Protein AF-0000000074538576 (afdb_homodimer)

Solvent-accessible surface area (backbone atoms only — not comparable to full-atom values): 20200 Å² total; per-residue (Å²): 135,83,77,77,79,77,75,75,74,76,72,74,73,74,76,71,87,50,72,66,52,44,53,49,30,49,75,69,66,37,27,67,67,31,43,32,70,68,44,49,60,60,47,71,79,50,84,58,51,67,63,39,48,49,32,38,52,24,19,55,75,72,55,41,57,66,65,31,41,58,33,38,60,64,25,57,65,48,70,69,31,31,51,49,17,33,51,46,32,47,54,45,32,51,51,37,48,50,48,38,25,72,76,66,70,42,90,58,54,76,50,32,72,83,84,57,88,51,66,63,40,53,52,48,56,30,57,37,66,62,55,56,49,77,55,95,75,34,38,35,36,72,46,83,98,48,63,38,35,33,39,41,34,71,43,71,88,45,90,51,56,26,44,37,41,37,37,26,46,77,88,35,82,74,46,76,46,68,43,118,136,83,80,77,79,78,75,77,75,75,74,74,73,74,76,73,86,50,71,66,53,43,53,49,30,49,75,69,65,38,28,67,66,30,43,32,70,67,45,48,61,59,46,71,78,48,82,56,49,65,61,38,48,50,32,38,53,25,18,55,73,70,56,41,56,66,65,32,40,58,32,36,61,66,25,56,64,49,70,69,32,30,50,48,16,32,51,45,32,46,52,46,31,49,52,36,47,50,48,36,26,71,76,66,68,43,89,58,56,77,51,32,72,84,84,58,88,51,67,62,41,53,53,47,56,30,56,37,67,60,57,54,50,76,56,94,75,32,40,35,36,72,45,83,99,46,64,39,35,34,38,39,34,68,42,71,88,46,90,52,56,27,43,35,40,36,35,26,46,78,88,34,82,73,48,76,46,67,42,118

Secondary structure (DSSP, 8-state):
------------------HHHHHHHHHTT-HHHHSSHHHHHHHHT---HHHHHHHHHHHHHTT-GGGGHHHHHH--SSHHHHHHHHHHHHHHHHHHHHHHHHHH----TT-B----SSHHHHHHHHHHTT-SEEETTEEEEE-TTSSEEEEEEEE-SSSS-EEEEEEEETTEEEEEEEE-/------------------HHHHHHHHHTT-HHHHSSHHHHHHHHT---HHHHHHHHHHHHHTT-GGGGHHHHHH--SSHHHHHHHHHHHHHHHHHHHHHHHHHH----TT-B----SSHHHHHHHHHHTT-SEEETTEEEEE-TTSSEEEEEEEE-SSSS-EEEEEEEETTEEEEEEEE-

Nearest PDB structures (foldseek):
  4wpy-assembly1_A-2  TM=4.691E-01  e=2.081E+00  Mycobacterium tuberculosis H37Rv
  7phv-assembly1_A  TM=4.936E-01  e=9.964E+00  Plasmodium falciparum 3D7
  5ezo-assembly1_A  TM=4.231E-01  e=6.023E+00  Plasmodium falciparum 3D7
  4j9a-assembly8_H  TM=3.727E-01  e=5.386E+00  Pseudomonas aeruginosa PAO1
  6w90-assembly1_A  TM=1.973E-01  e=1.664E+00  synthetic c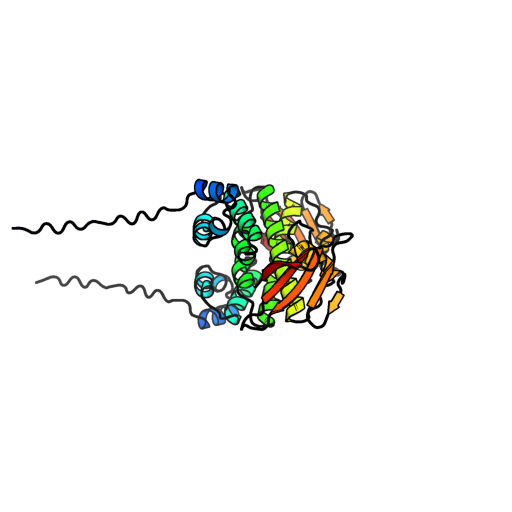onstruct

Radius of gyration: 24.22 Å; Cα contacts (8 Å, |Δi|>4): 558; chains: 2; bounding box: 91×85×51 Å

Foldseek 3Di:
DPPPPPPPPPPPPPPQDDLVNLVVCLVVLVLDVLQDPSVLVVCLPPLPLVSLLSNLVSCLVQPVLVSLVRLLVRQDDDPVSPVSNLVSVQLNVLQVVVCCCLVVVDQDLVDDTDADDRPSSVVSVCVSVVVFDDDDQWTKADDPPFQKIKIWGWDPPDPDIWIWIFIDGVNHTDDIDIDD/DPPPPPPPPPPPCPPQDDLVNLVVCLVVLVLDVLQDPSVLVVCLPPLPLVSLLSNLVSCLVQPVLVSLVRLLVRQDDDPVSPVSNLVSVQLNVLQVVVCCCLVVVDQDLVDDTDADDRPSSVVSVCVSVVVFDDDPQWTKADDPPFQKIKIWGWDPPDPDIWIWIFIDGVNHTDDIDIDD

Structure (mmCIF, N/CA/C/O backbone):
data_AF-0000000074538576-model_v1
#
loop_
_entity.id
_entity.type
_entity.pdbx_description
1 polymer 'Uncharacterized protein'
#
loop_
_atom_site.group_PDB
_atom_site.id
_atom_site.type_symbol
_atom_site.label_atom_id
_atom_site.label_alt_id
_atom_site.label_comp_id
_atom_site.label_asym_id
_atom_site.label_entity_id
_atom_site.label_seq_id
_atom_site.pdbx_PDB_ins_code
_atom_site.Cartn_x
_atom_site.Cartn_y
_atom_site.Cartn_z
_atom_site.occupancy
_atom_site.B_iso_or_equiv
_atom_site.auth_seq_id
_atom_site.auth_comp_id
_atom_site.auth_asym_id
_atom_site.auth_atom_id
_atom_site.pdbx_PDB_model_num
ATOM 1 N N . MET A 1 1 ? -39.375 52.125 20.562 1 45.59 1 MET A N 1
ATOM 2 C CA . MET A 1 1 ? -38.062 51.938 19.953 1 45.59 1 MET A CA 1
ATOM 3 C C . MET A 1 1 ? -37.688 50.469 19.844 1 45.59 1 MET A C 1
ATOM 5 O O . MET A 1 1 ? -37.438 49.812 20.859 1 45.59 1 MET A O 1
ATOM 9 N N . LYS A 1 2 ? -38.344 49.688 18.953 1 54.09 2 LYS A N 1
ATOM 10 C CA . LYS A 1 2 ? -38.188 48.25 18.656 1 54.09 2 LYS A CA 1
ATOM 11 C C . LYS A 1 2 ? -36.781 47.969 18.125 1 54.09 2 LYS A C 1
ATOM 13 O O . LYS A 1 2 ? -36.375 48.5 17.094 1 54.09 2 LYS A O 1
ATOM 18 N N . LYS A 1 3 ? -35.875 47.719 18.984 1 51.22 3 LYS A N 1
ATOM 19 C CA . LYS A 1 3 ? -34.5 47.312 18.656 1 51.22 3 LYS A CA 1
ATOM 20 C C . LYS A 1 3 ? -34.469 46.156 17.656 1 51.22 3 LYS A C 1
ATOM 22 O O . LYS A 1 3 ? -35.031 45.094 17.906 1 51.22 3 LYS A O 1
ATOM 27 N N . PHE A 1 4 ? -34.5 46.375 16.344 1 55.97 4 PHE A N 1
ATOM 28 C CA . PHE A 1 4 ? -34.219 45.438 15.273 1 55.97 4 PHE A CA 1
ATOM 29 C C . PHE A 1 4 ? -32.906 44.688 15.547 1 55.97 4 PHE A C 1
ATOM 31 O O . PHE A 1 4 ? -31.828 45.281 15.531 1 55.97 4 PHE A O 1
ATOM 38 N N . ILE A 1 5 ? -32.844 43.625 16.328 1 54.72 5 ILE A N 1
ATOM 39 C CA . ILE A 1 5 ? -31.703 42.719 16.406 1 54.72 5 ILE A CA 1
ATOM 40 C C . ILE A 1 5 ? -31.344 42.219 15 1 54.72 5 ILE A C 1
ATOM 42 O O . ILE A 1 5 ? -32.125 41.5 14.383 1 54.72 5 ILE A O 1
ATOM 46 N N . ILE A 1 6 ? -30.625 43 14.117 1 53.53 6 ILE A N 1
ATOM 47 C CA . ILE A 1 6 ? -30.031 42.5 12.875 1 53.53 6 ILE A CA 1
ATOM 48 C C . ILE A 1 6 ? -29.172 41.281 13.172 1 53.53 6 ILE A C 1
ATOM 50 O O . ILE A 1 6 ? -28.141 41.375 13.828 1 53.53 6 ILE A O 1
ATOM 54 N N . LEU A 1 7 ? -29.734 40.125 13.289 1 54.66 7 LEU A N 1
ATOM 55 C CA . LEU A 1 7 ? -28.984 38.875 13.219 1 54.66 7 LEU A CA 1
ATOM 56 C C . LEU A 1 7 ? -28.078 38.875 11.984 1 54.66 7 LEU A C 1
ATOM 58 O O . LEU A 1 7 ? -28.578 38.75 10.859 1 54.66 7 LEU A O 1
ATOM 62 N N . LEU A 1 8 ? -26.953 39.562 11.992 1 53.56 8 LEU A N 1
ATOM 63 C CA . LEU A 1 8 ? -25.938 39.344 10.961 1 53.56 8 LEU A CA 1
ATOM 64 C C . LEU A 1 8 ? -25.609 37.875 10.805 1 53.56 8 LEU A C 1
ATOM 66 O O . LEU A 1 8 ? -25 37.25 11.688 1 53.56 8 LEU A O 1
ATOM 70 N N . ALA A 1 9 ? -26.453 37.125 10.102 1 52.03 9 ALA A N 1
ATOM 71 C CA . ALA A 1 9 ? -26.078 35.812 9.609 1 52.03 9 ALA A CA 1
ATOM 72 C C . ALA A 1 9 ? -24.703 35.844 8.953 1 52.03 9 ALA A C 1
ATOM 74 O O . ALA A 1 9 ? -24.547 36.344 7.84 1 52.03 9 ALA A O 1
ATOM 75 N N . PHE A 1 10 ? -23.609 35.906 9.727 1 54.56 10 PHE A N 1
ATOM 76 C CA . PHE A 1 10 ? -22.312 35.594 9.164 1 54.56 10 PHE A CA 1
ATOM 77 C C . PHE A 1 10 ? -22.375 34.312 8.32 1 54.56 10 PHE A C 1
ATOM 79 O O . PHE A 1 10 ? -22.469 33.219 8.859 1 54.56 10 PHE A O 1
ATOM 86 N N . SER A 1 11 ? -22.812 34.375 7.102 1 49.91 11 SER A N 1
ATOM 87 C CA . SER A 1 11 ? -22.641 33.312 6.137 1 49.91 11 SER A CA 1
ATOM 88 C C . SER A 1 11 ? -21.188 32.812 6.109 1 49.91 11 SER A C 1
ATOM 90 O O . SER A 1 11 ? -20.312 33.5 5.594 1 49.91 11 SER A O 1
ATOM 92 N N . VAL A 1 12 ? -20.797 32.156 7.141 1 53.16 12 VAL A N 1
ATOM 93 C CA . VAL A 1 12 ? -19.547 31.422 6.988 1 53.16 12 VAL A CA 1
ATOM 94 C C . VAL A 1 12 ? -19.516 30.75 5.613 1 53.16 12 VAL A C 1
ATOM 96 O O . VAL A 1 12 ? -20.25 29.797 5.367 1 53.16 12 VAL A O 1
ATOM 99 N N . GLN A 1 13 ? -19.203 31.484 4.559 1 47.62 13 GLN A N 1
ATOM 100 C CA . GLN A 1 13 ? -18.906 30.844 3.275 1 47.62 13 GLN A CA 1
ATOM 101 C C . GLN A 1 13 ? -17.859 29.734 3.436 1 47.62 13 GLN A C 1
ATOM 103 O O . GLN A 1 13 ? -16.703 30.016 3.705 1 47.62 13 GLN A O 1
ATOM 108 N N . ILE A 1 14 ? -18.266 28.688 3.939 1 55.69 14 ILE A N 1
ATOM 109 C CA . ILE A 1 14 ? -17.406 27.516 3.848 1 55.69 14 ILE A CA 1
ATOM 110 C C . ILE A 1 14 ? -17 27.281 2.393 1 55.69 14 ILE A C 1
ATOM 112 O O . ILE A 1 14 ? -17.828 26.922 1.562 1 55.69 14 ILE A O 1
ATOM 116 N N . PHE A 1 15 ? -16.031 28.125 1.911 1 59.78 15 PHE A N 1
ATOM 117 C CA . PHE A 1 15 ? -15.523 27.922 0.559 1 59.78 15 PHE A CA 1
ATOM 118 C C . PHE A 1 15 ? -15.062 26.484 0.362 1 59.78 15 PHE A C 1
ATOM 120 O O . PHE A 1 15 ? -14.141 26.031 1.036 1 59.78 15 PHE A O 1
ATOM 127 N N . ALA A 1 16 ? -15.922 25.703 -0.185 1 77.06 16 ALA A N 1
ATOM 128 C CA . ALA A 1 16 ? -15.609 24.328 -0.552 1 77.06 16 ALA A CA 1
ATOM 129 C C . ALA A 1 16 ? -14.508 24.266 -1.601 1 77.06 16 ALA A C 1
ATOM 131 O O . ALA A 1 16 ? -14.492 25.062 -2.543 1 77.06 16 ALA A O 1
ATOM 132 N N . ILE A 1 17 ? -13.453 23.656 -1.374 1 86.5 17 ILE A N 1
ATOM 133 C CA . ILE A 1 17 ? -12.336 23.422 -2.283 1 86.5 17 ILE A CA 1
ATOM 134 C C . ILE A 1 17 ? -12.852 22.812 -3.588 1 86.5 17 ILE A C 1
ATOM 136 O O . ILE A 1 17 ? -13.727 21.938 -3.576 1 86.5 17 ILE A O 1
ATOM 140 N N . SER A 1 18 ? -12.406 23.375 -4.73 1 90.38 18 SER A N 1
ATOM 141 C CA . SER A 1 18 ? -12.781 22.859 -6.043 1 90.38 18 SER A CA 1
ATOM 142 C C . SER A 1 18 ? -11.609 22.141 -6.707 1 90.38 18 SER A C 1
ATOM 144 O O . SER A 1 18 ? -10.469 22.25 -6.254 1 90.38 18 SER A O 1
ATOM 146 N N . GLY A 1 19 ? -11.875 21.438 -7.773 1 92.94 19 GLY A N 1
ATOM 147 C CA . GLY A 1 19 ? -10.828 20.828 -8.578 1 92.94 19 GLY A CA 1
ATOM 148 C C . GLY A 1 19 ? -9.852 21.844 -9.148 1 92.94 19 GLY A C 1
ATOM 149 O O . GLY A 1 19 ? -8.648 21.578 -9.219 1 92.94 19 GLY A O 1
ATOM 150 N N . ALA A 1 20 ? -10.328 22.953 -9.531 1 93.94 20 ALA A N 1
ATOM 151 C CA . ALA A 1 20 ? -9.477 24.031 -10.055 1 93.94 20 ALA A CA 1
ATOM 152 C C . ALA A 1 20 ? -8.5 24.516 -8.992 1 93.94 20 ALA A C 1
ATOM 154 O O . ALA A 1 20 ? -7.344 24.828 -9.297 1 93.94 20 ALA A O 1
ATOM 155 N N . ASP A 1 21 ? -8.922 24.625 -7.816 1 95.69 21 ASP A N 1
ATOM 156 C CA . ASP A 1 21 ? -8.031 25 -6.719 1 95.69 21 ASP A CA 1
ATOM 157 C C . ASP A 1 21 ? -6.891 24 -6.566 1 95.69 21 ASP A C 1
ATOM 159 O O . ASP A 1 21 ? -5.727 24.391 -6.457 1 95.69 21 ASP A O 1
ATOM 163 N N . ILE A 1 22 ? -7.246 22.766 -6.559 1 97.19 22 ILE A N 1
ATOM 164 C CA . ILE A 1 22 ? -6.258 21.703 -6.398 1 97.19 22 ILE A CA 1
ATOM 165 C C . ILE A 1 22 ? -5.219 21.797 -7.512 1 97.19 22 ILE A C 1
ATOM 167 O O . ILE A 1 22 ? -4.012 21.734 -7.254 1 97.19 22 ILE A O 1
ATOM 171 N N . GLN A 1 23 ? -5.688 21.938 -8.719 1 97.62 23 GLN A N 1
ATOM 172 C CA . GLN A 1 23 ? -4.781 22.062 -9.859 1 97.62 23 GLN A CA 1
ATOM 173 C C . GLN A 1 23 ? -3.898 23.297 -9.719 1 97.62 23 GLN A C 1
ATOM 175 O O . GLN A 1 23 ? -2.695 23.234 -9.977 1 97.62 23 GLN A O 1
ATOM 180 N N . GLY A 1 24 ? -4.492 24.359 -9.352 1 97.38 24 GLY A N 1
ATOM 181 C CA . GLY A 1 24 ? -3.734 25.594 -9.148 1 97.38 24 GLY A CA 1
ATOM 182 C C . GLY A 1 24 ? -2.668 25.469 -8.078 1 97.38 24 GLY A C 1
ATOM 183 O O . GLY A 1 24 ? -1.523 25.875 -8.281 1 97.38 24 GLY A O 1
ATOM 184 N N . TRP A 1 25 ? -3.041 24.953 -6.906 1 98.25 25 TRP A N 1
ATOM 185 C CA . TRP A 1 25 ? -2.088 24.75 -5.82 1 98.25 25 TRP A CA 1
ATOM 186 C C . TRP A 1 25 ? -0.945 23.844 -6.262 1 98.25 25 TRP A C 1
ATOM 188 O O . TRP A 1 25 ? 0.223 24.125 -5.992 1 98.25 25 TRP A O 1
ATOM 198 N N . PHE A 1 26 ? -1.275 22.781 -6.984 1 98.19 26 PHE A N 1
ATOM 199 C CA . PHE A 1 26 ? -0.246 21.859 -7.434 1 98.19 26 PHE A CA 1
ATOM 200 C C . PHE A 1 26 ? 0.733 22.547 -8.375 1 98.19 26 PHE A C 1
ATOM 202 O O . PHE A 1 26 ? 1.949 22.438 -8.203 1 98.19 26 PHE A O 1
ATOM 209 N N . ASN A 1 27 ? 0.164 23.234 -9.312 1 98.06 27 ASN A N 1
ATOM 210 C CA . ASN A 1 27 ? 0.994 23.922 -10.297 1 98.06 27 ASN A CA 1
ATOM 211 C C . ASN A 1 27 ? 1.846 25.016 -9.648 1 98.06 27 ASN A C 1
ATOM 213 O O . ASN A 1 27 ? 2.947 25.312 -10.117 1 98.06 27 ASN A O 1
ATOM 217 N N . GLY A 1 28 ? 1.381 25.531 -8.633 1 97.81 28 GLY A N 1
ATOM 218 C CA . GLY A 1 28 ? 2.102 26.578 -7.922 1 97.81 28 GLY A CA 1
ATOM 219 C C . GLY A 1 28 ? 3.082 26.031 -6.902 1 97.81 28 GLY A C 1
ATOM 220 O O . GLY A 1 28 ? 3.795 26.797 -6.246 1 97.81 28 GLY A O 1
ATOM 221 N N . GLY A 1 29 ? 3.113 24.75 -6.707 1 97.94 29 GLY A N 1
ATOM 222 C CA . GLY A 1 29 ? 4.043 24.125 -5.773 1 97.94 29 GLY A CA 1
ATOM 223 C C . GLY A 1 29 ? 3.539 24.109 -4.344 1 97.94 29 GLY A C 1
ATOM 224 O O . GLY A 1 29 ? 4.312 23.906 -3.408 1 97.94 29 GLY A O 1
ATOM 225 N N . GLU A 1 30 ? 2.301 24.438 -4.188 1 98.12 30 GLU A N 1
ATOM 226 C CA . GLU A 1 30 ? 1.704 24.453 -2.854 1 98.12 30 GLU A CA 1
ATOM 227 C C . GLU A 1 30 ? 1.219 23.047 -2.465 1 98.12 30 GLU A C 1
ATOM 229 O O . GLU A 1 30 ? 0.033 22.859 -2.193 1 98.12 30 GLU A O 1
ATOM 234 N N . PHE A 1 31 ? 2.086 22.172 -2.268 1 98.25 31 PHE A N 1
ATOM 235 C CA . PHE A 1 31 ? 1.783 20.75 -2.131 1 98.25 31 PHE A CA 1
ATOM 236 C C . PHE A 1 31 ? 1.117 20.453 -0.791 1 98.25 31 PHE A C 1
ATOM 238 O O . PHE A 1 31 ? 0.286 19.562 -0.685 1 98.25 31 PHE A O 1
ATOM 245 N N . LYS A 1 32 ? 1.443 21.219 0.217 1 98 32 LYS A N 1
ATOM 246 C CA . LYS A 1 32 ? 0.832 21 1.527 1 98 32 LYS A CA 1
ATOM 247 C C . LYS A 1 32 ? -0.674 21.25 1.475 1 98 32 LYS A C 1
ATOM 249 O O . LYS A 1 32 ? -1.439 20.578 2.17 1 98 32 LYS A O 1
ATOM 254 N N . LYS A 1 33 ? -1.033 22.172 0.632 1 97.5 33 LYS A N 1
ATOM 255 C CA . LYS A 1 33 ? -2.457 22.453 0.471 1 97.5 33 LYS A CA 1
ATOM 256 C C . LYS A 1 33 ? -3.154 21.328 -0.29 1 97.5 33 LYS A C 1
ATOM 258 O O . LYS A 1 33 ? -4.297 20.984 0.017 1 97.5 33 LYS A O 1
ATOM 263 N N . VAL A 1 34 ? -2.477 20.844 -1.247 1 98.12 34 VAL A N 1
ATOM 264 C CA . VAL A 1 34 ? -3.033 19.766 -2.049 1 98.12 34 VAL A CA 1
ATOM 265 C C . VAL A 1 34 ? -3.143 18.5 -1.201 1 98.12 34 VAL A C 1
ATOM 267 O O . VAL A 1 34 ? -4.195 17.859 -1.165 1 98.12 34 VAL A O 1
ATOM 270 N N . CYS A 1 35 ? -2.031 18.188 -0.541 1 98.06 35 CYS A N 1
ATOM 271 C CA . CYS A 1 35 ? -2.002 17.016 0.33 1 98.06 35 CYS A CA 1
ATOM 272 C C . CYS A 1 35 ? -2.57 17.344 1.705 1 98.06 35 CYS A C 1
ATOM 274 O O . CYS A 1 35 ? -1.824 17.453 2.682 1 98.06 35 CYS A O 1
ATOM 276 N N . SER A 1 36 ? -3.873 17.531 1.837 1 96.62 36 SER A N 1
ATOM 277 C CA . SER A 1 36 ? -4.555 17.906 3.066 1 96.62 36 SER A CA 1
ATOM 278 C C . SER A 1 36 ? -5.789 17.047 3.309 1 96.62 36 SER A C 1
ATOM 280 O O . SER A 1 36 ? -6.27 16.375 2.396 1 96.62 36 SER A O 1
ATOM 282 N N . SER A 1 37 ? -6.246 17.094 4.535 1 93.56 37 SER A N 1
ATOM 283 C CA . SER A 1 37 ? -7.457 16.359 4.871 1 93.56 37 SER A CA 1
ATOM 284 C C . SER A 1 37 ? -8.664 16.891 4.109 1 93.56 37 SER A C 1
ATOM 286 O O . SER A 1 37 ? -9.547 16.125 3.727 1 93.56 37 SER A O 1
ATOM 288 N N . GLN A 1 38 ? -8.664 18.109 3.938 1 94.31 38 GLN A N 1
ATOM 289 C CA . GLN A 1 38 ? -9.758 18.719 3.186 1 94.31 38 GLN A CA 1
ATOM 290 C C . GLN A 1 38 ? -9.797 18.188 1.755 1 94.31 38 GLN A C 1
ATOM 292 O O . GLN A 1 38 ? -10.859 17.797 1.261 1 94.31 38 GLN A O 1
ATOM 297 N N . THR A 1 39 ? -8.656 18.188 1.127 1 96.62 39 THR A N 1
ATOM 298 C CA . THR A 1 39 ? -8.57 17.672 -0.23 1 96.62 39 THR A CA 1
ATOM 299 C C . THR A 1 39 ? -8.898 16.172 -0.254 1 96.62 39 THR A C 1
ATOM 301 O O . THR A 1 39 ? -9.633 15.711 -1.126 1 96.62 39 THR A O 1
ATOM 304 N N . GLU A 1 40 ? -8.367 15.453 0.688 1 94.56 40 GLU A N 1
ATOM 305 C CA . GLU A 1 40 ? -8.641 14.023 0.787 1 94.56 40 GLU A CA 1
ATOM 306 C C . GLU A 1 40 ? -10.133 13.742 0.882 1 94.56 40 GLU A C 1
ATOM 308 O O . GLU A 1 40 ? -10.656 12.867 0.189 1 94.56 40 GLU A O 1
ATOM 313 N N . ASN A 1 41 ? -10.805 14.469 1.71 1 91.81 41 ASN A N 1
ATOM 314 C CA . ASN A 1 41 ? -12.234 14.297 1.911 1 91.81 41 ASN A CA 1
ATOM 315 C C . ASN A 1 41 ? -13.023 14.586 0.634 1 91.81 41 ASN A C 1
ATOM 317 O O . ASN A 1 41 ? -14.008 13.906 0.343 1 91.81 41 ASN A O 1
ATOM 321 N N . LEU A 1 42 ? -12.602 15.562 -0.05 1 93.94 42 LEU A N 1
ATOM 322 C CA . LEU A 1 42 ? -13.227 15.891 -1.326 1 93.94 42 LEU A CA 1
ATOM 323 C C . LEU A 1 42 ? -13.047 14.75 -2.328 1 93.94 42 LEU A C 1
ATOM 325 O O . LEU A 1 42 ? -13.977 14.422 -3.066 1 93.94 42 LEU A O 1
ATOM 329 N N . LEU A 1 43 ? -11.93 14.156 -2.328 1 95.25 43 LEU A N 1
ATOM 330 C CA . LEU A 1 43 ? -11.57 13.203 -3.375 1 95.25 43 LEU A CA 1
ATOM 331 C C . LEU A 1 43 ? -12.086 11.812 -3.045 1 95.25 43 LEU A C 1
ATOM 333 O O . LEU A 1 43 ? -12.164 10.945 -3.924 1 95.25 43 LEU A O 1
ATOM 337 N N . LYS A 1 44 ? -12.43 11.602 -1.853 1 90.38 44 LYS A N 1
ATOM 338 C CA . LYS A 1 44 ? -12.953 10.305 -1.433 1 90.38 44 LYS A CA 1
ATOM 339 C C . LYS A 1 44 ? -14.164 9.906 -2.268 1 90.38 44 LYS A C 1
ATOM 341 O O . LYS A 1 44 ? -14.352 8.727 -2.582 1 90.38 44 LYS A O 1
ATOM 346 N N . ASP A 1 45 ? -14.867 10.875 -2.629 1 89.88 45 ASP A N 1
ATOM 347 C CA . ASP A 1 45 ? -16.094 10.586 -3.373 1 89.88 45 ASP A CA 1
ATOM 348 C C . ASP A 1 45 ? -15.953 10.992 -4.836 1 89.88 45 ASP A C 1
ATOM 350 O O . ASP A 1 45 ? -16.938 11 -5.578 1 89.88 45 ASP A O 1
ATOM 354 N N . SER A 1 46 ? -14.828 11.336 -5.199 1 92.94 46 SER A N 1
ATOM 355 C CA . SER A 1 46 ? -14.578 11.758 -6.574 1 92.94 46 SER A CA 1
ATOM 356 C C . SER A 1 46 ? -14.078 10.602 -7.426 1 92.94 46 SER A C 1
ATOM 358 O O . SER A 1 46 ? -13.406 9.695 -6.926 1 92.94 46 SER A O 1
ATOM 360 N N . SER A 1 47 ? -14.367 10.672 -8.68 1 92 47 SER A N 1
ATOM 361 C CA . SER A 1 47 ? -13.828 9.695 -9.625 1 92 47 SER A CA 1
ATOM 362 C C . SER A 1 47 ? -12.836 10.352 -10.578 1 92 47 SER A C 1
ATOM 364 O O . SER A 1 47 ? -12.414 9.734 -11.562 1 92 47 SER A O 1
ATOM 366 N N . ASN A 1 48 ? -12.508 11.586 -10.328 1 96.06 48 ASN A N 1
ATOM 367 C CA . ASN A 1 48 ? -11.555 12.297 -11.172 1 96.06 48 ASN A CA 1
ATOM 368 C C . ASN A 1 48 ? -10.125 11.836 -10.906 1 96.06 48 ASN A C 1
ATOM 370 O O . ASN A 1 48 ? -9.469 12.328 -9.992 1 96.06 48 ASN A O 1
ATOM 374 N N . GLU A 1 49 ? -9.641 10.961 -11.75 1 96.88 49 GLU A N 1
ATOM 375 C CA . GLU A 1 49 ? -8.352 10.312 -11.523 1 96.88 49 GLU A CA 1
ATOM 376 C C . GLU A 1 49 ? -7.199 11.297 -11.672 1 96.88 49 GLU A C 1
ATOM 378 O O . GLU A 1 49 ? -6.145 11.125 -11.055 1 96.88 49 GLU A O 1
ATOM 383 N N . GLU A 1 50 ? -7.398 12.289 -12.469 1 97.25 50 GLU A N 1
ATOM 384 C CA . GLU A 1 50 ? -6.352 13.297 -12.602 1 97.25 50 GLU A CA 1
ATOM 385 C C . GLU A 1 50 ? -6.117 14.023 -11.281 1 97.25 50 GLU A C 1
ATOM 387 O O . GLU A 1 50 ? -4.977 14.141 -10.828 1 97.25 50 GLU A O 1
ATOM 392 N N . LEU A 1 51 ? -7.176 14.477 -10.711 1 97.94 51 LEU A N 1
ATOM 393 C CA . LEU A 1 51 ? -7.066 15.18 -9.438 1 97.94 51 LEU A CA 1
ATOM 394 C C . LEU A 1 51 ? -6.535 14.258 -8.352 1 97.94 51 LEU A C 1
ATOM 396 O O . LEU A 1 51 ? -5.723 14.672 -7.52 1 97.94 51 LEU A O 1
ATOM 400 N N . ILE A 1 52 ? -6.984 13.039 -8.328 1 98.25 52 ILE A N 1
ATOM 401 C CA . ILE A 1 52 ? -6.535 12.062 -7.34 1 98.25 52 ILE A CA 1
ATOM 402 C C . ILE A 1 52 ? -5.039 11.797 -7.52 1 98.25 52 ILE A C 1
ATOM 404 O O . ILE A 1 52 ? -4.301 11.688 -6.535 1 98.25 52 ILE A O 1
ATOM 408 N N . SER A 1 53 ? -4.617 11.711 -8.727 1 98.38 53 SER A N 1
ATOM 409 C CA . SER A 1 53 ? -3.197 11.539 -9.016 1 98.38 53 SER A CA 1
ATOM 410 C C . SER A 1 53 ? -2.391 12.734 -8.516 1 98.38 53 SER A C 1
ATOM 412 O O . SER A 1 53 ? -1.317 12.562 -7.93 1 98.38 53 SER A O 1
ATOM 414 N N . LEU A 1 54 ? -2.895 13.93 -8.773 1 98.5 54 LEU A N 1
ATOM 415 C CA . LEU A 1 54 ? -2.217 15.133 -8.297 1 98.5 54 LEU A CA 1
ATOM 416 C C . LEU A 1 54 ? -2.098 15.117 -6.781 1 98.5 54 LEU A C 1
ATOM 418 O O . LEU A 1 54 ? -1.062 15.5 -6.23 1 98.5 54 LEU A O 1
ATOM 422 N N . TYR A 1 55 ? -3.15 14.734 -6.105 1 98.5 55 TYR A N 1
ATOM 423 C CA . TYR A 1 55 ? -3.129 14.602 -4.652 1 98.5 55 TYR A CA 1
ATOM 424 C C . TYR A 1 55 ? -2.023 13.648 -4.207 1 98.5 55 TYR A C 1
ATOM 426 O O . TYR A 1 55 ? -1.207 13.992 -3.35 1 98.5 55 TYR A O 1
ATOM 434 N N . GLY A 1 56 ? -1.96 12.43 -4.828 1 98.38 56 GLY A N 1
ATOM 435 C CA . GLY A 1 56 ? -0.914 11.477 -4.496 1 98.38 56 GLY A CA 1
ATOM 436 C C . GLY A 1 56 ? 0.484 12.016 -4.734 1 98.38 56 GLY A C 1
ATOM 437 O O . GLY A 1 56 ? 1.365 11.867 -3.885 1 98.38 56 GLY A O 1
ATOM 438 N N . MET A 1 57 ? 0.671 12.641 -5.875 1 98.44 57 MET A N 1
ATOM 439 C CA . MET A 1 57 ? 1.977 13.195 -6.219 1 98.44 57 MET A CA 1
ATOM 440 C C . MET A 1 57 ? 2.377 14.289 -5.234 1 98.44 57 MET A C 1
ATOM 442 O O . MET A 1 57 ? 3.541 14.375 -4.84 1 98.44 57 MET A O 1
ATOM 446 N N . ALA A 1 58 ? 1.449 15.109 -4.891 1 98.56 58 ALA A N 1
ATOM 447 C CA . ALA A 1 58 ? 1.723 16.172 -3.918 1 98.56 58 ALA A CA 1
ATOM 448 C C . ALA A 1 58 ? 2.137 15.578 -2.572 1 98.56 58 ALA A C 1
ATOM 450 O O . ALA A 1 58 ? 3.066 16.078 -1.931 1 98.56 58 ALA A O 1
ATOM 451 N N . CYS A 1 59 ? 1.463 14.578 -2.145 1 98.06 59 CYS A N 1
ATOM 452 C CA . CYS A 1 59 ? 1.768 13.938 -0.867 1 98.06 59 CYS A CA 1
ATOM 453 C C . CYS A 1 59 ? 3.162 13.328 -0.882 1 98.06 59 CYS A C 1
ATOM 455 O O . CYS A 1 59 ? 3.873 13.367 0.125 1 98.06 59 CYS A O 1
ATOM 457 N N . LEU A 1 60 ? 3.588 12.773 -1.984 1 97.69 60 LEU A N 1
ATOM 458 C CA . LEU A 1 60 ? 4.945 12.258 -2.117 1 97.69 60 LEU A CA 1
ATOM 459 C C . LEU A 1 60 ? 5.969 13.383 -1.994 1 97.69 60 LEU A C 1
ATOM 461 O O . LEU A 1 60 ? 7.008 13.219 -1.349 1 97.69 60 LEU A O 1
ATOM 465 N N . ARG A 1 61 ? 5.582 14.531 -2.584 1 96.75 61 ARG A N 1
ATOM 466 C CA . ARG A 1 61 ? 6.512 15.656 -2.6 1 96.75 61 ARG A CA 1
ATOM 467 C C . ARG A 1 61 ? 6.805 16.141 -1.186 1 96.75 61 ARG A C 1
ATOM 469 O O . ARG A 1 61 ? 7.895 16.656 -0.912 1 96.75 61 ARG A O 1
ATOM 476 N N . ILE A 1 62 ? 5.902 15.984 -0.319 1 96.81 62 ILE A N 1
ATOM 477 C CA . ILE A 1 62 ? 6.109 16.469 1.041 1 96.81 62 ILE A CA 1
ATOM 478 C C . ILE A 1 62 ? 6.273 15.281 1.991 1 96.81 62 ILE A C 1
ATOM 480 O O . ILE A 1 62 ? 6.117 15.43 3.207 1 96.81 62 ILE A O 1
ATOM 484 N N . HIS A 1 63 ? 6.414 14.094 1.51 1 96.44 63 HIS A N 1
ATOM 485 C CA . HIS A 1 63 ? 6.828 12.875 2.201 1 96.44 63 HIS A CA 1
ATOM 486 C C . HIS A 1 63 ? 5.727 12.367 3.127 1 96.44 63 HIS A C 1
ATOM 488 O O . HIS A 1 63 ? 6.012 11.82 4.191 1 96.44 63 HIS A O 1
ATOM 494 N N . GLU A 1 64 ? 4.477 12.641 2.787 1 95.62 64 GLU A N 1
ATOM 495 C CA . GLU A 1 64 ? 3.334 12.086 3.502 1 95.62 64 GLU A CA 1
ATOM 496 C C . GLU A 1 64 ? 2.863 10.781 2.861 1 95.62 64 GLU A C 1
ATOM 498 O O . GLU A 1 64 ? 1.771 10.719 2.295 1 95.62 64 GLU A O 1
ATOM 503 N N . ILE A 1 65 ? 3.533 9.727 3.107 1 96.12 65 ILE A N 1
ATOM 504 C CA . ILE A 1 65 ? 3.363 8.477 2.377 1 96.12 65 ILE A CA 1
ATOM 505 C C . ILE A 1 65 ? 2.094 7.77 2.854 1 96.12 65 ILE A C 1
ATOM 507 O O . ILE A 1 65 ? 1.419 7.098 2.07 1 96.12 65 ILE A O 1
ATOM 511 N N . ASN A 1 66 ? 1.694 7.973 4.078 1 91.69 66 ASN A N 1
ATOM 512 C CA . ASN A 1 66 ? 0.499 7.324 4.605 1 91.69 66 ASN A CA 1
ATOM 513 C C . ASN A 1 66 ? -0.758 7.785 3.873 1 91.69 66 ASN A C 1
ATOM 515 O O . ASN A 1 66 ? -1.747 7.051 3.811 1 91.69 66 ASN A O 1
ATOM 519 N N . ARG A 1 67 ? -0.712 8.922 3.299 1 94.38 67 ARG A N 1
ATOM 520 C CA . ARG A 1 67 ? -1.874 9.477 2.615 1 94.38 67 ARG A CA 1
ATOM 521 C C . ARG A 1 67 ? -2.025 8.891 1.218 1 94.38 67 ARG A C 1
ATOM 523 O O . ARG A 1 67 ? -3.025 9.133 0.539 1 94.38 67 ARG A O 1
ATOM 530 N N . LEU A 1 68 ? -1.122 8.055 0.838 1 96.69 68 LEU A N 1
ATOM 531 C CA . LEU A 1 68 ? -1.151 7.484 -0.502 1 96.69 68 LEU A CA 1
ATOM 532 C C . LEU A 1 68 ? -2.199 6.379 -0.599 1 96.69 68 LEU A C 1
ATOM 534 O O . LEU A 1 68 ? -2.508 5.906 -1.694 1 96.69 68 LEU A O 1
ATOM 538 N N . ALA A 1 69 ? -2.803 6.039 0.513 1 92.56 69 ALA A N 1
ATOM 539 C CA . ALA A 1 69 ? -3.795 4.969 0.531 1 92.56 69 ALA A CA 1
ATOM 540 C C . ALA A 1 69 ? -4.973 5.297 -0.381 1 92.56 69 ALA A C 1
ATOM 542 O O . ALA A 1 69 ? -5.43 4.445 -1.148 1 92.56 69 ALA A O 1
ATOM 543 N N . LEU A 1 70 ? -5.387 6.52 -0.314 1 93.69 70 LEU A N 1
ATOM 544 C CA . LEU A 1 70 ? -6.547 6.918 -1.104 1 93.69 70 LEU A CA 1
ATOM 545 C C . LEU A 1 70 ? -6.246 6.816 -2.596 1 93.69 70 LEU A C 1
ATOM 547 O O . LEU A 1 70 ? -6.957 6.125 -3.33 1 93.69 70 LEU A O 1
ATOM 551 N N . PRO A 1 71 ? -5.207 7.457 -3.039 1 97.06 71 PRO A N 1
ATOM 552 C CA . PRO A 1 71 ? -4.969 7.332 -4.48 1 97.06 71 PRO A CA 1
ATOM 553 C C . PRO A 1 71 ? -4.672 5.898 -4.906 1 97.06 71 PRO A C 1
ATOM 555 O O . PRO A 1 71 ? -5.039 5.488 -6.012 1 97.06 71 PRO A O 1
ATOM 558 N N . ILE A 1 72 ? -4.012 5.09 -4.109 1 96.81 72 ILE A N 1
ATOM 559 C CA . ILE A 1 72 ? -3.732 3.697 -4.453 1 96.81 72 ILE A CA 1
ATOM 560 C C . ILE A 1 72 ? -5.043 2.961 -4.727 1 96.81 72 ILE A C 1
ATOM 562 O O . ILE A 1 72 ? -5.145 2.193 -5.684 1 96.81 72 ILE A O 1
ATOM 566 N N . SER A 1 73 ? -6.035 3.188 -3.936 1 93 73 SER A N 1
ATOM 567 C CA . SER A 1 73 ? -7.293 2.451 -4.027 1 93 73 SER A CA 1
ATOM 568 C C . SER A 1 73 ? -8.172 3 -5.148 1 93 73 SER A C 1
ATOM 570 O O . SER A 1 73 ? -8.93 2.254 -5.773 1 93 73 SER A O 1
ATOM 572 N N . LYS A 1 74 ? -8.047 4.215 -5.496 1 93.69 74 LYS A N 1
ATOM 573 C CA . LYS A 1 74 ? -9.031 4.863 -6.363 1 93.69 74 LYS A CA 1
ATOM 574 C C . LYS A 1 74 ? -8.547 4.898 -7.809 1 93.69 74 LYS A C 1
ATOM 576 O O . LYS A 1 74 ? -9.352 5.059 -8.734 1 93.69 74 LYS A O 1
ATOM 581 N N . LEU A 1 75 ? -7.328 4.859 -8.047 1 95.06 75 LEU A N 1
ATOM 582 C CA . LEU A 1 75 ? -6.781 4.934 -9.398 1 95.06 75 LEU A CA 1
ATOM 583 C C . LEU A 1 75 ? -6.816 3.568 -10.07 1 95.06 75 LEU A C 1
ATOM 585 O O . LEU A 1 75 ? -5.949 2.727 -9.828 1 95.06 75 LEU A O 1
ATOM 589 N N . VAL A 1 76 ? -7.875 3.439 -10.992 1 91.06 76 VAL A N 1
ATOM 590 C CA . VAL A 1 76 ? -8.07 2.09 -11.508 1 91.06 76 VAL A CA 1
ATOM 591 C C . VAL A 1 76 ? -8.5 2.154 -12.969 1 91.06 76 VAL A C 1
ATOM 593 O O . VAL A 1 76 ? -8.469 1.144 -13.68 1 91.06 76 VAL A O 1
ATOM 596 N N . ARG A 1 77 ? -8.828 3.25 -13.469 1 91.06 77 ARG A N 1
ATOM 597 C CA . ARG A 1 77 ? -9.531 3.297 -14.75 1 91.06 77 ARG A CA 1
ATOM 598 C C . ARG A 1 77 ? -8.555 3.467 -15.906 1 91.06 77 ARG A C 1
ATOM 600 O O . ARG A 1 77 ? -8.508 2.629 -16.812 1 91.06 77 ARG A O 1
ATOM 607 N N . SER A 1 78 ? -7.816 4.543 -15.93 1 92.81 78 SER A N 1
ATOM 608 C CA . SER A 1 78 ? -6.91 4.805 -17.031 1 92.81 78 SER A CA 1
ATOM 609 C C . SER A 1 78 ? -5.551 4.145 -16.812 1 92.81 78 SER A C 1
ATOM 611 O O . SER A 1 78 ? -5.184 3.852 -15.672 1 92.81 78 SER A O 1
ATOM 613 N N . LYS A 1 79 ? -4.844 3.982 -17.844 1 93.38 79 LYS A N 1
ATOM 614 C CA . LYS A 1 79 ? -3.504 3.408 -17.766 1 93.38 79 LYS A CA 1
ATOM 615 C C . LYS A 1 79 ? -2.602 4.246 -16.859 1 93.38 79 LYS A C 1
ATOM 617 O O . LYS A 1 79 ? -1.9 3.709 -16 1 93.38 79 LYS A O 1
ATOM 622 N N . ASN A 1 80 ? -2.633 5.516 -17.078 1 95.94 80 ASN A N 1
ATOM 623 C CA . ASN A 1 80 ? -1.826 6.414 -16.266 1 95.94 80 ASN A CA 1
ATOM 624 C C . ASN A 1 80 ? -2.188 6.301 -14.781 1 95.94 80 ASN A C 1
ATOM 626 O O . ASN A 1 80 ? -1.308 6.328 -13.922 1 95.94 80 ASN A O 1
ATOM 630 N N . ALA A 1 81 ? -3.441 6.195 -14.531 1 95.19 81 ALA A N 1
ATOM 631 C CA . ALA A 1 81 ? -3.912 6.035 -13.156 1 95.19 81 ALA A CA 1
ATOM 632 C C . ALA A 1 81 ? -3.377 4.746 -12.539 1 95.19 81 ALA A C 1
ATOM 634 O O . ALA A 1 81 ? -2.902 4.742 -11.398 1 95.19 81 ALA A O 1
ATOM 635 N N . ARG A 1 82 ? -3.455 3.693 -13.273 1 94.56 82 ARG A N 1
ATOM 636 C CA . ARG A 1 82 ? -2.982 2.404 -12.773 1 94.56 82 ARG A CA 1
ATOM 637 C C . ARG A 1 82 ? -1.473 2.42 -12.562 1 94.56 82 ARG A C 1
ATOM 639 O O . ARG A 1 82 ? -0.971 1.846 -11.594 1 94.56 82 ARG A O 1
ATOM 646 N N . GLU A 1 83 ? -0.743 3.08 -13.367 1 96.12 83 GLU A N 1
ATOM 647 C CA . GLU A 1 83 ? 0.694 3.266 -13.188 1 96.12 83 GLU A CA 1
ATOM 648 C C . GLU A 1 83 ? 0.994 4.031 -11.906 1 96.12 83 GLU A C 1
ATOM 650 O O . GLU A 1 83 ? 1.86 3.629 -11.125 1 96.12 83 GLU A O 1
ATOM 655 N N . ASN A 1 84 ? 0.278 5.082 -11.758 1 97.06 84 ASN A N 1
ATOM 656 C CA . ASN A 1 84 ? 0.457 5.879 -10.547 1 97.06 84 ASN A CA 1
ATOM 657 C C . ASN A 1 84 ? 0.112 5.082 -9.289 1 97.06 84 ASN A C 1
ATOM 659 O O . ASN A 1 84 ? 0.814 5.168 -8.281 1 97.06 84 ASN A O 1
ATOM 663 N N . ALA A 1 85 ? -0.976 4.332 -9.383 1 96.75 85 ALA A N 1
ATOM 664 C CA . ALA A 1 85 ? -1.37 3.516 -8.242 1 96.75 85 ALA A CA 1
ATOM 665 C C . ALA A 1 85 ? -0.269 2.527 -7.871 1 96.75 85 ALA A C 1
ATOM 667 O O . ALA A 1 85 ? 0.055 2.363 -6.691 1 96.75 85 ALA A O 1
ATOM 668 N N . ALA A 1 86 ? 0.299 1.885 -8.836 1 96.88 86 ALA A N 1
ATOM 669 C CA . ALA A 1 86 ? 1.387 0.941 -8.594 1 96.88 86 ALA A CA 1
ATOM 670 C C . ALA A 1 86 ? 2.607 1.647 -8.008 1 96.88 86 ALA A C 1
ATOM 672 O O . ALA A 1 86 ? 3.242 1.139 -7.082 1 96.88 86 ALA A O 1
ATOM 673 N N . TYR A 1 87 ? 2.889 2.799 -8.562 1 97.88 87 TYR A N 1
ATOM 674 C CA . TYR A 1 87 ? 4.004 3.611 -8.086 1 97.88 87 TYR A CA 1
ATOM 675 C C . TYR A 1 87 ? 3.822 3.977 -6.621 1 97.88 87 TYR A C 1
ATOM 677 O O . TYR A 1 87 ? 4.734 3.797 -5.812 1 97.88 87 TYR A O 1
ATOM 685 N N . PHE A 1 88 ? 2.643 4.438 -6.273 1 98.25 88 PHE A N 1
ATOM 686 C CA . PHE A 1 88 ? 2.35 4.828 -4.902 1 98.25 88 PHE A CA 1
ATOM 687 C C . PHE A 1 88 ? 2.418 3.625 -3.969 1 98.25 88 PHE A C 1
ATOM 689 O O . PHE A 1 88 ? 2.977 3.713 -2.873 1 98.25 88 PHE A O 1
ATOM 696 N N . ALA A 1 89 ? 1.859 2.529 -4.371 1 97.75 89 ALA A N 1
ATOM 697 C CA . ALA A 1 89 ? 1.874 1.317 -3.559 1 97.75 89 ALA A CA 1
ATOM 698 C C . ALA A 1 89 ? 3.299 0.82 -3.338 1 97.75 89 ALA A C 1
ATOM 700 O O . ALA A 1 89 ? 3.627 0.311 -2.264 1 97.75 89 ALA A O 1
ATOM 701 N N . ASP A 1 90 ? 4.082 0.929 -4.324 1 98.06 90 ASP A N 1
ATOM 702 C CA . ASP A 1 90 ? 5.484 0.533 -4.25 1 98.06 90 ASP A CA 1
ATOM 703 C C . ASP A 1 90 ? 6.227 1.336 -3.184 1 98.06 90 ASP A C 1
ATOM 705 O O . ASP A 1 90 ? 6.934 0.766 -2.352 1 98.06 90 ASP A O 1
ATOM 709 N N . ILE A 1 91 ? 6.086 2.621 -3.229 1 98.12 91 ILE A N 1
ATOM 710 C CA . ILE A 1 91 ? 6.746 3.494 -2.266 1 98.12 91 ILE A CA 1
ATOM 711 C C . ILE A 1 91 ? 6.254 3.174 -0.856 1 98.12 91 ILE A C 1
ATOM 713 O O . ILE A 1 91 ? 7.047 3.129 0.089 1 98.12 91 ILE A O 1
ATOM 717 N N . LEU A 1 92 ? 4.961 2.969 -0.742 1 97.69 92 LEU A N 1
ATOM 718 C CA . LEU A 1 92 ? 4.383 2.615 0.55 1 97.69 92 LEU A CA 1
ATOM 719 C C . LEU A 1 92 ? 5.004 1.33 1.09 1 97.69 92 LEU A C 1
ATOM 721 O O . LEU A 1 92 ? 5.363 1.256 2.268 1 97.69 92 LEU A O 1
ATOM 725 N N . LEU A 1 93 ? 5.141 0.343 0.278 1 97.94 93 LEU A N 1
ATOM 726 C CA . LEU A 1 93 ? 5.719 -0.918 0.726 1 97.94 93 LEU A CA 1
ATOM 727 C C . LEU A 1 93 ? 7.184 -0.736 1.111 1 97.94 93 LEU A C 1
ATOM 729 O O . LEU A 1 93 ? 7.637 -1.281 2.121 1 97.94 93 LEU A O 1
ATOM 733 N N . LYS A 1 94 ? 7.93 -0.003 0.29 1 97.88 94 LYS A N 1
ATOM 734 C CA . LYS A 1 94 ? 9.328 0.253 0.615 1 97.88 94 LYS A CA 1
ATOM 735 C C . LYS A 1 94 ? 9.469 0.853 2.012 1 97.88 94 LYS A C 1
ATOM 737 O O . LYS A 1 94 ? 10.328 0.431 2.791 1 97.88 94 LYS A O 1
ATOM 742 N N . LYS A 1 95 ? 8.625 1.792 2.305 1 97.06 95 LYS A N 1
ATOM 743 C CA . LYS A 1 95 ? 8.648 2.395 3.635 1 97.06 95 LYS A CA 1
ATOM 744 C C . LYS A 1 95 ? 8.383 1.352 4.715 1 97.06 95 LYS A C 1
ATOM 746 O O . LYS A 1 95 ? 9.102 1.281 5.711 1 97.06 95 LYS A O 1
ATOM 751 N N . LYS A 1 96 ? 7.367 0.565 4.535 1 96.69 96 LYS A N 1
ATOM 752 C CA . LYS A 1 96 ? 6.977 -0.418 5.539 1 96.69 96 LYS A CA 1
ATOM 753 C C . LYS A 1 96 ? 8.062 -1.466 5.738 1 96.69 96 LYS A C 1
ATOM 755 O O . LYS A 1 96 ? 8.352 -1.864 6.871 1 96.69 96 LYS A O 1
ATOM 760 N N . LEU A 1 97 ? 8.664 -1.906 4.664 1 97.12 97 LEU A N 1
ATOM 761 C CA . LEU A 1 97 ? 9.711 -2.916 4.762 1 97.12 97 LEU A CA 1
ATOM 762 C C . LEU A 1 97 ? 10.953 -2.35 5.449 1 97.12 97 LEU A C 1
ATOM 764 O O . LEU A 1 97 ? 11.57 -3.02 6.281 1 97.12 97 LEU A O 1
ATOM 768 N N . LEU A 1 98 ? 11.312 -1.11 5.078 1 96.56 98 LEU A N 1
ATOM 769 C CA . LEU A 1 98 ? 12.453 -0.482 5.742 1 96.56 98 LEU A CA 1
ATOM 770 C C . LEU A 1 98 ? 12.188 -0.327 7.238 1 96.56 98 LEU A C 1
ATOM 772 O O . LEU A 1 98 ? 13.078 -0.577 8.055 1 96.56 98 LEU A O 1
ATOM 776 N N . TYR A 1 99 ? 10.984 0.12 7.477 1 94.12 99 TYR A N 1
ATOM 777 C CA . TYR A 1 99 ? 10.586 0.262 8.875 1 94.12 99 TYR A CA 1
ATOM 778 C C . TYR A 1 99 ? 10.703 -1.066 9.609 1 94.12 99 TYR A C 1
ATOM 780 O O . TYR A 1 99 ? 11.297 -1.134 10.695 1 94.12 99 TYR A O 1
ATOM 788 N N . TYR A 1 100 ? 10.219 -2.07 9.016 1 93.88 100 TYR A N 1
ATOM 789 C CA . TYR A 1 100 ? 10.242 -3.418 9.57 1 93.88 100 TYR A CA 1
ATOM 790 C C . TYR A 1 100 ? 11.68 -3.902 9.758 1 93.88 100 TYR A C 1
ATOM 792 O O . TYR A 1 100 ? 12.016 -4.477 10.789 1 93.88 100 TYR A O 1
ATOM 800 N N . ALA A 1 101 ? 12.5 -3.621 8.93 1 95.06 101 ALA A N 1
ATOM 801 C CA . ALA A 1 101 ? 13.898 -4.047 8.969 1 95.06 101 ALA A CA 1
ATOM 802 C C . ALA A 1 101 ? 14.664 -3.295 10.047 1 95.06 101 ALA A C 1
ATOM 804 O O . ALA A 1 101 ? 15.422 -3.9 10.812 1 95.06 101 ALA A O 1
ATOM 805 N N . LEU A 1 102 ? 14.445 -2.021 10.148 1 94.62 102 LEU A N 1
AT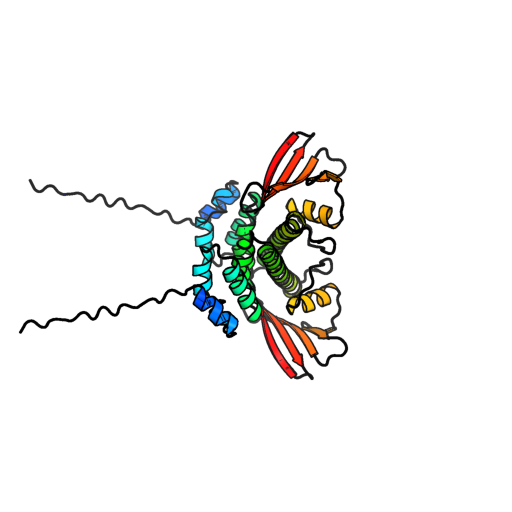OM 806 C CA . LEU A 1 102 ? 15.289 -1.19 10.992 1 94.62 102 LEU A CA 1
ATOM 807 C C . LEU A 1 102 ? 14.797 -1.194 12.438 1 94.62 102 LEU A C 1
ATOM 809 O O . LEU A 1 102 ? 15.594 -1.106 13.375 1 94.62 102 LEU A O 1
ATOM 813 N N . VAL A 1 103 ? 13.523 -1.286 12.594 1 93.31 103 VAL A N 1
ATOM 814 C CA . VAL A 1 103 ? 12.953 -1.226 13.938 1 93.31 103 VAL A CA 1
ATOM 815 C C . VAL A 1 103 ? 12.938 -2.623 14.555 1 93.31 103 VAL A C 1
ATOM 817 O O . VAL A 1 103 ? 13.219 -2.789 15.742 1 93.31 103 VAL A O 1
ATOM 820 N N . ASP A 1 104 ? 12.734 -3.639 13.711 1 94.44 104 ASP A N 1
ATOM 821 C CA . ASP A 1 104 ? 12.5 -4.973 14.258 1 94.44 104 ASP A CA 1
ATOM 822 C C . ASP A 1 104 ? 13.594 -5.945 13.82 1 94.44 104 ASP A C 1
ATOM 824 O O . ASP A 1 104 ? 13.508 -7.145 14.086 1 94.44 104 ASP A O 1
ATOM 828 N N . ASP A 1 105 ? 14.516 -5.559 13.086 1 93.12 105 ASP A N 1
ATOM 829 C CA . ASP A 1 105 ? 15.68 -6.348 12.688 1 93.12 105 ASP A CA 1
ATOM 830 C C . ASP A 1 105 ? 15.266 -7.527 11.805 1 93.12 105 ASP A C 1
ATOM 832 O O . ASP A 1 105 ? 15.656 -8.664 12.062 1 93.12 105 ASP A O 1
ATOM 836 N N . VAL A 1 106 ? 14.469 -7.211 10.914 1 95.31 106 VAL A N 1
ATOM 837 C CA . VAL A 1 106 ? 14.031 -8.227 9.969 1 95.31 106 VAL A CA 1
ATOM 838 C C . VAL A 1 106 ? 14.828 -8.102 8.672 1 95.31 106 VAL A C 1
ATOM 840 O O . VAL A 1 106 ? 15.031 -6.996 8.164 1 95.31 106 VAL A O 1
ATOM 843 N N . ASP A 1 107 ? 15.258 -9.25 8.172 1 96.06 107 ASP A N 1
ATOM 844 C CA . ASP A 1 107 ? 15.992 -9.25 6.91 1 96.06 107 ASP A CA 1
ATOM 845 C C . ASP A 1 107 ? 15.047 -9.094 5.723 1 96.06 107 ASP A C 1
ATOM 847 O O . ASP A 1 107 ? 14.109 -9.883 5.559 1 96.06 107 ASP A O 1
ATOM 851 N N . ILE A 1 108 ? 15.312 -8.102 4.914 1 97 108 ILE A N 1
ATOM 852 C CA . ILE A 1 108 ? 14.477 -7.859 3.742 1 97 108 ILE A CA 1
ATOM 853 C C . ILE A 1 108 ? 15.328 -7.887 2.48 1 97 108 ILE A C 1
ATOM 855 O O . ILE A 1 108 ? 14.953 -7.32 1.451 1 97 108 ILE A O 1
ATOM 859 N N . SER A 1 109 ? 16.469 -8.5 2.432 1 96.44 109 SER A N 1
ATOM 860 C CA . SER A 1 109 ? 17.438 -8.477 1.336 1 96.44 109 SER A CA 1
ATOM 861 C C . SER A 1 109 ? 16.922 -9.25 0.128 1 96.44 109 SER A C 1
ATOM 863 O O . SER A 1 109 ? 17.438 -9.109 -0.978 1 96.44 109 SER A O 1
ATOM 865 N N . TYR A 1 110 ? 15.898 -9.992 0.271 1 93.94 110 TYR A N 1
ATOM 866 C CA . TYR A 1 110 ? 15.312 -10.773 -0.81 1 93.94 110 TYR A CA 1
ATOM 867 C C . TYR A 1 110 ? 14.5 -9.883 -1.742 1 93.94 110 TYR A C 1
ATOM 869 O O . TYR A 1 110 ? 14.211 -10.266 -2.879 1 93.94 110 TYR A O 1
ATOM 877 N N . ALA A 1 111 ? 14.102 -8.781 -1.279 1 96.62 111 ALA A N 1
ATOM 878 C CA . ALA A 1 111 ? 13.109 -7.961 -1.96 1 96.62 111 ALA A CA 1
ATOM 879 C C . ALA A 1 111 ? 13.727 -7.215 -3.141 1 96.62 111 ALA A C 1
ATOM 881 O O . ALA A 1 111 ? 14.836 -6.691 -3.041 1 96.62 111 ALA A O 1
ATOM 882 N N . ARG A 1 112 ? 13.055 -7.297 -4.27 1 97.19 112 ARG A N 1
ATOM 883 C CA . ARG A 1 112 ? 13.344 -6.5 -5.461 1 97.19 112 ARG A CA 1
ATOM 884 C C . ARG A 1 112 ? 12.094 -5.77 -5.938 1 97.19 112 ARG A C 1
ATOM 886 O O . ARG A 1 112 ? 11.102 -6.402 -6.324 1 97.19 112 ARG A O 1
ATOM 893 N N . LEU A 1 113 ? 12.148 -4.48 -5.859 1 97.19 113 LEU A N 1
ATOM 894 C CA . LEU A 1 113 ? 10.992 -3.648 -6.176 1 97.19 113 LEU A CA 1
ATOM 895 C C . LEU A 1 113 ? 11.312 -2.688 -7.316 1 97.19 113 LEU A C 1
ATOM 897 O O . LEU A 1 113 ? 12.477 -2.475 -7.645 1 97.19 113 LEU A O 1
ATOM 901 N N . PRO A 1 114 ? 10.211 -2.123 -7.914 1 94.12 114 PRO A N 1
ATOM 902 C CA . PRO A 1 114 ? 10.453 -1.181 -9.008 1 94.12 114 PRO A CA 1
ATOM 903 C C . PRO A 1 114 ? 11.32 0.005 -8.586 1 94.12 114 PRO A C 1
ATOM 905 O O . PRO A 1 114 ? 11.234 0.461 -7.441 1 94.12 114 PRO A O 1
ATOM 908 N N . ARG A 1 115 ? 12.133 0.464 -9.586 1 93.06 115 ARG A N 1
ATOM 909 C CA . ARG A 1 115 ? 12.914 1.673 -9.336 1 93.06 115 ARG A CA 1
ATOM 910 C C . ARG A 1 115 ? 12.117 2.922 -9.695 1 93.06 115 ARG A C 1
ATOM 912 O O . ARG A 1 115 ? 11.375 2.926 -10.68 1 93.06 115 ARG A O 1
ATOM 919 N N . SER A 1 116 ? 12.297 3.867 -8.875 1 94.12 116 SER A N 1
ATOM 920 C CA . SER A 1 116 ? 11.664 5.152 -9.148 1 94.12 116 SER A CA 1
ATOM 921 C C . SER A 1 116 ? 12.531 6.309 -8.664 1 94.12 116 SER A C 1
ATOM 923 O O . SER A 1 116 ? 13.617 6.094 -8.125 1 94.12 116 SER A O 1
ATOM 925 N N . ASP A 1 117 ? 12.055 7.523 -8.883 1 92.44 117 ASP A N 1
ATOM 926 C CA . ASP A 1 117 ? 12.852 8.703 -8.57 1 92.44 117 ASP A CA 1
ATOM 927 C C . ASP A 1 117 ? 12.633 9.141 -7.121 1 92.44 117 ASP A C 1
ATOM 929 O O . ASP A 1 117 ? 13.312 10.039 -6.629 1 92.44 117 ASP A O 1
ATOM 933 N N . TYR A 1 118 ? 11.742 8.578 -6.445 1 96.38 118 TYR A N 1
ATOM 934 C CA . TYR A 1 118 ? 11.539 8.93 -5.047 1 96.38 118 TYR A CA 1
ATOM 935 C C . TYR A 1 118 ? 12.703 8.453 -4.188 1 96.38 118 TYR A C 1
ATOM 937 O O . TYR A 1 118 ? 13.219 7.352 -4.379 1 96.38 118 TYR A O 1
ATOM 945 N N . ILE A 1 119 ? 13.078 9.227 -3.332 1 95.56 119 ILE A N 1
ATOM 946 C CA . ILE A 1 119 ? 14.328 9.055 -2.592 1 95.56 119 ILE A CA 1
ATOM 947 C C . ILE A 1 119 ? 14.32 7.703 -1.877 1 95.56 119 ILE A C 1
ATOM 949 O O . ILE A 1 119 ? 15.352 7.039 -1.784 1 95.56 119 ILE A O 1
ATOM 953 N N . LEU A 1 120 ? 13.211 7.211 -1.368 1 96.38 120 LEU A N 1
ATOM 954 C CA . LEU A 1 120 ? 13.164 5.934 -0.664 1 96.38 120 LEU A CA 1
ATOM 955 C C . LEU A 1 120 ? 13.477 4.777 -1.608 1 96.38 120 LEU A C 1
ATOM 957 O O . LEU A 1 120 ? 13.883 3.701 -1.165 1 96.38 120 LEU A O 1
ATOM 961 N N . SER A 1 121 ? 13.148 4.992 -2.869 1 96.44 121 SER A N 1
ATOM 962 C CA . SER A 1 121 ? 13.484 3.955 -3.84 1 96.44 121 SER A CA 1
ATOM 963 C C . SER A 1 121 ? 14.992 3.729 -3.91 1 96.44 121 SER A C 1
ATOM 965 O O . SER A 1 121 ? 15.453 2.584 -3.904 1 96.44 121 SER A O 1
ATOM 967 N N . PHE A 1 122 ? 15.727 4.848 -3.91 1 95.94 122 PHE A N 1
ATOM 968 C CA . PHE A 1 122 ? 17.188 4.781 -3.916 1 95.94 122 PHE A CA 1
ATOM 969 C C . PHE A 1 122 ? 17.703 4.137 -2.637 1 95.94 122 PHE A C 1
ATOM 971 O O . PHE A 1 122 ? 18.531 3.227 -2.686 1 95.94 122 PHE A O 1
ATOM 978 N N . ILE A 1 123 ? 17.25 4.586 -1.546 1 97.56 123 ILE A N 1
ATOM 979 C CA . ILE A 1 123 ? 17.672 4.105 -0.235 1 97.56 123 ILE A CA 1
ATOM 980 C C . ILE A 1 123 ? 17.344 2.619 -0.102 1 97.56 123 ILE A C 1
ATOM 982 O O . ILE A 1 123 ? 18.188 1.835 0.349 1 97.56 123 ILE A O 1
ATOM 986 N N . PHE A 1 124 ? 16.141 2.24 -0.465 1 98.06 124 PHE A N 1
ATOM 987 C CA . PHE A 1 124 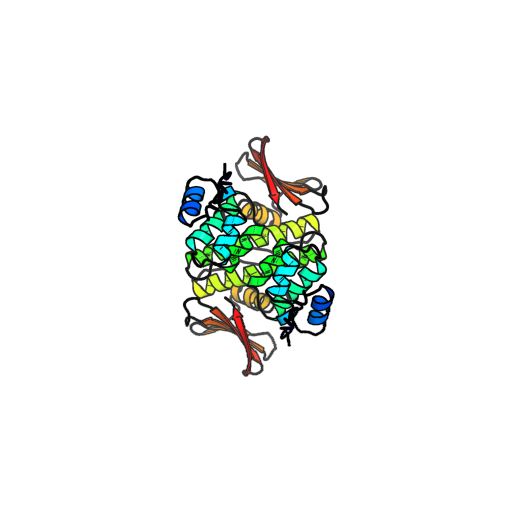? 15.695 0.854 -0.372 1 98.06 124 PHE A CA 1
ATOM 988 C C . PHE A 1 124 ? 16.594 -0.062 -1.186 1 98.06 124 PHE A C 1
ATOM 990 O O . PHE A 1 124 ? 17.062 -1.087 -0.685 1 98.06 124 PHE A O 1
ATOM 997 N N . ASP A 1 125 ? 16.859 0.323 -2.436 1 97.12 125 ASP A N 1
ATOM 998 C CA . ASP A 1 125 ? 17.688 -0.48 -3.332 1 97.12 125 ASP A CA 1
ATOM 999 C C . ASP A 1 125 ? 19.078 -0.709 -2.744 1 97.12 125 ASP A C 1
ATOM 1001 O O . ASP A 1 125 ? 19.578 -1.834 -2.75 1 97.12 125 ASP A O 1
ATOM 1005 N N . LYS A 1 126 ? 19.641 0.297 -2.232 1 97.44 126 LYS A N 1
ATOM 1006 C CA . LYS A 1 126 ? 20.969 0.176 -1.632 1 97.44 126 LYS A CA 1
ATOM 1007 C C . LYS A 1 126 ? 20.922 -0.665 -0.359 1 97.44 126 LYS A C 1
ATOM 1009 O O . LYS A 1 126 ? 21.844 -1.44 -0.086 1 97.44 126 LYS A O 1
ATOM 1014 N N . PHE A 1 127 ? 19.906 -0.488 0.436 1 98 127 PHE A N 1
ATOM 1015 C CA . PHE A 1 127 ? 19.781 -1.19 1.707 1 98 127 PHE A CA 1
ATOM 1016 C C . PHE A 1 127 ? 19.688 -2.695 1.487 1 98 127 PHE A C 1
ATOM 1018 O O . PHE A 1 127 ? 20.406 -3.469 2.117 1 98 127 PHE A O 1
ATOM 1025 N N . VAL A 1 128 ? 18.828 -3.084 0.53 1 97.44 128 VAL A N 1
ATOM 1026 C CA . VAL A 1 128 ? 18.594 -4.512 0.337 1 97.44 128 VAL A CA 1
ATOM 1027 C C . VAL A 1 128 ? 19.828 -5.16 -0.299 1 97.44 128 VAL A C 1
ATOM 1029 O O . VAL A 1 128 ? 20.062 -6.355 -0.127 1 97.44 128 VAL A O 1
ATOM 1032 N N . LYS A 1 129 ? 20.609 -4.383 -0.963 1 96.69 129 LYS A N 1
ATOM 1033 C CA . LYS A 1 129 ? 21.828 -4.883 -1.58 1 96.69 129 LYS A CA 1
ATOM 1034 C C . LYS A 1 129 ? 23.016 -4.773 -0.621 1 96.69 129 LYS A C 1
ATOM 1036 O O . LYS A 1 129 ? 24.141 -5.117 -0.976 1 96.69 129 LYS A O 1
ATOM 1041 N N . LYS A 1 130 ? 22.734 -4.211 0.511 1 96.56 130 LYS A N 1
ATOM 1042 C CA . LYS A 1 130 ? 23.75 -4.027 1.557 1 96.56 130 LYS A CA 1
ATOM 1043 C C . LYS A 1 130 ? 24.875 -3.119 1.082 1 96.56 130 LYS A C 1
ATOM 1045 O O . LYS A 1 130 ? 26.047 -3.35 1.406 1 96.56 130 LYS A O 1
ATOM 1050 N N . GLU A 1 131 ? 24.5 -2.238 0.266 1 96.75 131 GLU A N 1
ATOM 1051 C CA . GLU A 1 131 ? 25.438 -1.222 -0.206 1 96.75 131 GLU A CA 1
ATOM 1052 C C . GLU A 1 131 ? 25.391 0.023 0.676 1 96.75 131 GLU A C 1
ATOM 1054 O O . GLU A 1 131 ? 24.984 1.095 0.226 1 96.75 131 GLU A O 1
ATOM 1059 N N . TYR A 1 132 ? 25.844 -0.118 1.848 1 97 132 TYR A N 1
ATOM 1060 C CA . TYR A 1 132 ? 25.891 0.962 2.826 1 97 132 TYR A CA 1
ATOM 1061 C C . TYR A 1 132 ? 27.031 0.755 3.818 1 97 132 TYR A C 1
ATOM 1063 O O . TYR A 1 132 ? 27.609 -0.329 3.883 1 97 132 TYR A O 1
ATOM 1071 N N . ILE A 1 133 ? 27.391 1.772 4.461 1 96 133 ILE A N 1
ATOM 1072 C CA . ILE A 1 133 ? 28.281 1.727 5.621 1 96 133 ILE A CA 1
ATOM 1073 C C . ILE A 1 133 ? 27.453 1.834 6.902 1 96 133 ILE A C 1
ATOM 1075 O O . ILE A 1 133 ? 26.609 2.715 7.031 1 96 133 ILE A O 1
ATOM 1079 N N . GLN A 1 134 ? 27.594 0.912 7.73 1 93.94 134 GLN A N 1
ATOM 1080 C CA . GLN A 1 134 ? 26.859 0.931 8.992 1 93.94 134 GLN A CA 1
ATOM 1081 C C . GLN A 1 134 ? 27.719 1.448 10.133 1 93.94 134 GLN A C 1
ATOM 1083 O O . GLN A 1 134 ? 28.844 0.973 10.328 1 93.94 134 GLN A O 1
ATOM 1088 N N . ASP A 1 135 ? 27.219 2.432 10.805 1 91.5 135 ASP A N 1
ATOM 1089 C CA . ASP A 1 135 ? 27.844 2.996 12 1 91.5 135 ASP A CA 1
ATOM 1090 C C . ASP A 1 135 ? 26.875 3.02 13.172 1 91.5 135 ASP A C 1
ATOM 1092 O O . ASP A 1 135 ? 26.016 3.902 13.258 1 91.5 135 ASP A O 1
ATOM 1096 N N . ILE A 1 136 ? 27.062 2.084 14.164 1 86.69 136 ILE A N 1
ATOM 1097 C CA . ILE A 1 136 ? 26.188 1.898 15.312 1 86.69 136 ILE A CA 1
ATOM 1098 C C . ILE A 1 136 ? 24.734 1.828 14.844 1 86.69 136 ILE A C 1
ATOM 1100 O O . ILE A 1 136 ? 24.312 0.826 14.258 1 86.69 136 ILE A O 1
ATOM 1104 N N . ASP A 1 137 ? 23.828 2.535 14.805 1 87.06 137 ASP A N 1
ATOM 1105 C CA . ASP A 1 137 ? 22.406 2.471 14.445 1 87.06 137 ASP A CA 1
ATOM 1106 C C . ASP A 1 137 ? 22.094 3.432 13.305 1 87.06 137 ASP A C 1
ATOM 1108 O O . ASP A 1 137 ? 20.938 3.867 13.156 1 87.06 137 ASP A O 1
ATOM 1112 N N . ILE A 1 138 ? 23.25 3.703 12.531 1 95.5 138 ILE A N 1
ATOM 1113 C CA . ILE A 1 138 ? 23.078 4.598 11.391 1 95.5 138 ILE A CA 1
ATOM 1114 C C . ILE A 1 138 ? 23.562 3.912 10.117 1 95.5 138 ILE A C 1
ATOM 1116 O O . ILE A 1 138 ? 24.641 3.316 10.109 1 95.5 138 ILE A O 1
ATOM 1120 N N . TYR A 1 139 ? 22.766 3.963 9.117 1 97.5 139 TYR A N 1
ATOM 1121 C CA . TYR A 1 139 ? 23.125 3.463 7.793 1 97.5 139 TYR A CA 1
ATOM 1122 C C . TYR A 1 139 ? 23.453 4.613 6.848 1 97.5 139 TYR A C 1
ATOM 1124 O O . TYR A 1 139 ? 22.625 5.488 6.609 1 97.5 139 TYR A O 1
ATOM 1132 N N . ILE A 1 140 ? 24.641 4.547 6.293 1 97.69 140 ILE A N 1
ATOM 1133 C CA . ILE A 1 140 ? 25.125 5.633 5.445 1 97.69 140 ILE A CA 1
ATOM 1134 C C . ILE A 1 140 ? 25.188 5.164 3.994 1 97.69 140 ILE A C 1
ATOM 1136 O O . ILE A 1 140 ? 25.797 4.133 3.695 1 97.69 140 ILE A O 1
ATOM 1140 N N . PHE A 1 141 ? 24.516 5.945 3.115 1 97.62 141 PHE A N 1
ATOM 1141 C CA . PHE A 1 141 ? 24.484 5.66 1.686 1 97.62 141 PHE A CA 1
ATOM 1142 C C . PHE A 1 141 ? 25.188 6.762 0.897 1 97.62 141 PHE A C 1
ATOM 1144 O O . PHE A 1 141 ? 24.906 7.945 1.098 1 97.62 141 PHE A O 1
ATOM 1151 N N . LYS A 1 142 ? 26.016 6.316 -0.021 1 94.44 142 LYS A N 1
ATOM 1152 C CA . LYS A 1 142 ? 26.75 7.289 -0.83 1 94.44 142 LYS A CA 1
ATOM 1153 C C . LYS A 1 142 ? 26.328 7.207 -2.295 1 94.44 142 LYS A C 1
ATOM 1155 O O . LYS A 1 142 ? 26.062 6.121 -2.811 1 94.44 142 LYS A O 1
ATOM 1160 N N . GLU A 1 143 ? 26.125 8.344 -2.904 1 89.69 143 GLU A N 1
ATOM 1161 C CA . GLU A 1 143 ? 25.953 8.414 -4.352 1 89.69 143 GLU A CA 1
ATOM 1162 C C . GLU A 1 143 ? 27.297 8.414 -5.066 1 89.69 143 GLU A C 1
ATOM 1164 O O . GLU A 1 143 ? 28.219 9.141 -4.676 1 89.69 143 GLU A O 1
ATOM 1169 N N . PRO A 1 144 ? 27.328 7.535 -6.012 1 86.19 144 PRO A N 1
ATOM 1170 C CA . PRO A 1 144 ? 28.625 7.496 -6.711 1 86.19 144 PRO A CA 1
ATOM 1171 C C . PRO A 1 144 ? 28.984 8.836 -7.344 1 86.19 144 PRO A C 1
ATOM 1173 O O . PRO A 1 144 ? 28.125 9.508 -7.914 1 86.19 144 PRO A O 1
ATOM 1176 N N . ASN A 1 145 ? 30.25 9.203 -7.246 1 91.12 145 ASN A N 1
ATOM 1177 C CA . ASN A 1 145 ? 30.812 10.406 -7.863 1 91.12 145 ASN A CA 1
ATOM 1178 C C . ASN A 1 145 ? 30.047 11.656 -7.449 1 91.12 145 ASN A C 1
ATOM 1180 O O . ASN A 1 145 ? 29.797 12.547 -8.273 1 91.12 145 ASN A O 1
ATOM 1184 N N . SER A 1 146 ? 29.469 11.648 -6.371 1 90.19 146 SER A N 1
ATOM 1185 C CA . SER A 1 146 ? 28.703 12.781 -5.848 1 90.19 146 SER A CA 1
ATOM 1186 C C . SER A 1 146 ? 29.125 13.109 -4.418 1 90.19 146 SER A C 1
ATOM 1188 O O . SER A 1 146 ? 29.625 12.242 -3.695 1 90.19 146 SER A O 1
ATOM 1190 N N . ASP A 1 147 ? 29.078 14.367 -4.062 1 94.06 147 ASP A N 1
ATOM 1191 C CA . ASP A 1 147 ? 29.328 14.797 -2.689 1 94.06 147 ASP A CA 1
ATOM 1192 C C . ASP A 1 147 ? 28.094 14.609 -1.813 1 94.06 147 ASP A C 1
ATOM 1194 O O . ASP A 1 147 ? 28.062 15.062 -0.667 1 94.06 147 ASP A O 1
ATOM 1198 N N . THR A 1 148 ? 27.094 14.023 -2.434 1 96 148 THR A N 1
ATOM 1199 C CA . THR A 1 148 ? 25.859 13.781 -1.697 1 96 148 THR A CA 1
ATOM 1200 C C . THR A 1 148 ? 25.891 12.422 -1.009 1 96 148 THR A C 1
ATOM 1202 O O . THR A 1 148 ? 26.344 11.43 -1.596 1 96 148 THR A O 1
ATOM 1205 N N . HIS A 1 149 ? 25.531 12.375 0.265 1 97 149 HIS A N 1
ATOM 1206 C CA . HIS A 1 149 ? 25.344 11.102 0.953 1 97 149 HIS A CA 1
ATOM 1207 C C . HIS A 1 149 ? 24.125 11.156 1.864 1 97 149 HIS A C 1
ATOM 1209 O O . HIS A 1 149 ? 23.562 12.234 2.111 1 97 149 HIS A O 1
ATOM 1215 N N . TYR A 1 150 ? 23.641 10.039 2.248 1 97.88 150 TYR A N 1
ATOM 1216 C CA . TYR A 1 150 ? 22.406 9.883 3.006 1 97.88 150 TYR A CA 1
ATOM 1217 C C . TYR A 1 150 ? 22.641 9.078 4.273 1 97.88 150 TYR A C 1
ATOM 1219 O O . TYR A 1 150 ? 23.453 8.148 4.285 1 97.88 150 TYR A O 1
ATOM 1227 N N . GLU A 1 151 ? 21.953 9.445 5.324 1 97.81 151 GLU A N 1
ATOM 1228 C CA . GLU A 1 151 ? 21.953 8.68 6.562 1 97.81 151 GLU A CA 1
ATOM 1229 C C . GLU A 1 151 ? 20.547 8.25 6.953 1 97.81 151 GLU A C 1
ATOM 1231 O O . GLU A 1 151 ? 19.625 9.07 6.992 1 97.81 151 GLU A O 1
ATOM 1236 N N . LEU A 1 152 ? 20.375 7.016 7.164 1 97.94 152 LEU A N 1
ATOM 1237 C CA . LEU A 1 152 ? 19.109 6.445 7.617 1 97.94 152 LEU A CA 1
ATOM 1238 C C . LEU A 1 152 ? 19.25 5.887 9.031 1 97.94 152 LEU A C 1
ATOM 1240 O O . LEU A 1 152 ? 20.188 5.156 9.328 1 97.94 152 LEU A O 1
ATOM 1244 N N . SER A 1 153 ? 18.328 6.289 9.875 1 96.31 153 SER A N 1
ATOM 1245 C CA . SER A 1 153 ? 18.312 5.809 11.258 1 96.31 153 SER A CA 1
ATOM 1246 C C . SER A 1 153 ? 16.891 5.75 11.805 1 96.31 153 SER A C 1
ATOM 1248 O O . SER A 1 153 ? 15.938 6.109 11.117 1 96.31 153 SER A O 1
ATOM 1250 N N . VAL A 1 154 ? 16.75 5.188 13.008 1 94.25 154 VAL A N 1
ATOM 1251 C CA . VAL A 1 154 ? 15.469 5.113 13.695 1 94.25 154 VAL A CA 1
ATOM 1252 C C . VAL A 1 154 ? 15.5 5.984 14.953 1 94.25 154 VAL A C 1
ATOM 1254 O O . VAL A 1 154 ? 16.453 5.914 15.734 1 94.25 154 VAL A O 1
ATOM 1257 N N . SER A 1 155 ? 14.523 6.809 14.992 1 89.5 155 SER A N 1
ATOM 1258 C CA . SER A 1 155 ? 14.391 7.594 16.219 1 89.5 155 SER A CA 1
ATOM 1259 C C . SER A 1 155 ? 13.531 6.867 17.25 1 89.5 155 SER A C 1
ATOM 1261 O O . SER A 1 155 ? 12.477 6.316 16.906 1 89.5 155 SER A O 1
ATOM 1263 N N . GLN A 1 156 ? 14.031 6.711 18.547 1 74.69 156 GLN A N 1
ATOM 1264 C CA . GLN A 1 156 ? 13.305 6.008 19.594 1 74.69 156 GLN A CA 1
ATOM 1265 C C . GLN A 1 156 ? 12.68 6.992 20.578 1 74.69 156 GLN A C 1
ATOM 1267 O O . GLN A 1 156 ? 12.109 6.582 21.594 1 74.69 156 GLN A O 1
ATOM 1272 N N . GLU A 1 157 ? 12.648 8.141 20.344 1 68.12 157 GLU A N 1
ATOM 1273 C CA . GLU A 1 157 ? 12.258 9.164 21.312 1 68.12 157 GLU A CA 1
ATOM 1274 C C . GLU A 1 157 ? 10.781 9.055 21.656 1 68.12 157 GLU A C 1
ATOM 1276 O O . GLU A 1 157 ? 10.359 9.477 22.734 1 68.12 157 GLU A O 1
ATOM 1281 N N . LYS A 1 158 ? 10.094 8.539 20.781 1 69.81 158 LYS A N 1
ATOM 1282 C CA . LYS A 1 158 ? 8.656 8.586 21.016 1 69.81 158 LYS A CA 1
ATOM 1283 C C . LYS A 1 158 ? 8.055 7.18 21.016 1 69.81 158 LYS A C 1
ATOM 1285 O O . LYS A 1 158 ? 8.758 6.195 20.797 1 69.81 158 LYS A O 1
ATOM 1290 N N . ASP A 1 159 ? 6.863 7.141 21.5 1 78.94 159 ASP A N 1
ATOM 1291 C CA . ASP A 1 159 ? 6.102 5.898 21.578 1 78.94 159 ASP A CA 1
ATOM 1292 C C . ASP A 1 159 ? 6.078 5.18 20.234 1 78.94 159 ASP A C 1
ATOM 1294 O O . ASP A 1 159 ? 6.039 3.949 20.188 1 78.94 159 ASP A O 1
ATOM 1298 N N . ILE A 1 160 ? 6.27 5.984 19.203 1 86.19 160 ILE A N 1
ATOM 1299 C CA . ILE A 1 160 ? 6.297 5.406 17.859 1 86.19 160 ILE A CA 1
ATOM 1300 C C . ILE A 1 160 ? 7.648 5.684 17.203 1 86.19 160 ILE A C 1
ATOM 1302 O O . ILE A 1 160 ? 8.016 6.844 17 1 86.19 160 ILE A O 1
ATOM 1306 N N . PRO A 1 161 ? 8.367 4.621 16.953 1 89.25 161 PRO A N 1
ATOM 1307 C CA . PRO A 1 161 ? 9.633 4.84 16.266 1 89.25 161 PRO A CA 1
ATOM 1308 C C . PRO A 1 161 ? 9.453 5.477 14.883 1 89.25 161 PRO A C 1
ATOM 1310 O O . PRO A 1 161 ? 8.477 5.176 14.188 1 89.25 161 PRO A O 1
ATOM 1313 N N . LYS A 1 162 ? 10.422 6.371 14.57 1 92.06 162 LYS A N 1
ATOM 1314 C CA . LYS A 1 162 ? 10.391 7.023 13.266 1 92.06 162 LYS A CA 1
ATOM 1315 C C . LYS A 1 162 ? 11.641 6.688 12.453 1 92.06 162 LYS A C 1
ATOM 1317 O O . LYS A 1 162 ? 12.734 6.605 13.008 1 92.06 162 LYS A O 1
ATOM 1322 N N . LEU A 1 163 ? 11.375 6.504 11.195 1 94.44 163 LEU A N 1
ATOM 1323 C CA . LEU A 1 163 ? 12.5 6.469 10.266 1 94.44 163 LEU A CA 1
ATOM 1324 C C . LEU A 1 163 ? 12.977 7.879 9.938 1 94.44 163 LEU A C 1
ATOM 1326 O O . LEU A 1 163 ? 12.188 8.727 9.516 1 94.44 163 LEU A O 1
ATOM 1330 N N . VAL A 1 164 ? 14.227 8.109 10.148 1 96.44 164 VAL A N 1
ATOM 1331 C CA . VAL A 1 164 ? 14.805 9.43 9.891 1 96.44 164 VAL A CA 1
ATOM 1332 C C . VAL A 1 164 ? 15.828 9.336 8.758 1 96.44 164 VAL A C 1
ATOM 1334 O O . VAL A 1 164 ? 16.812 8.609 8.867 1 96.44 164 VAL A O 1
ATOM 1337 N N . LEU A 1 165 ? 15.531 10.031 7.719 1 97.81 165 LEU A N 1
ATOM 1338 C CA . LEU A 1 165 ? 16.438 10.109 6.57 1 97.81 165 LEU A CA 1
ATOM 1339 C C . LEU A 1 165 ? 17.047 11.5 6.453 1 97.81 165 LEU A C 1
ATOM 1341 O O . LEU A 1 165 ? 16.328 12.484 6.246 1 97.81 165 LEU A O 1
ATOM 1345 N N . LYS A 1 166 ? 18.312 11.555 6.559 1 97.81 166 LYS A N 1
ATOM 1346 C CA . LYS A 1 166 ? 19.047 12.812 6.414 1 97.81 166 LYS A CA 1
ATOM 1347 C C . LYS A 1 166 ? 19.797 12.859 5.094 1 97.81 166 LYS A C 1
ATOM 1349 O O . LYS A 1 166 ? 20.391 11.859 4.668 1 97.81 166 LYS A O 1
ATOM 1354 N N . ILE A 1 167 ? 19.75 13.961 4.492 1 97.5 167 ILE A N 1
ATOM 1355 C CA . ILE A 1 167 ? 20.438 14.195 3.225 1 97.5 167 ILE A CA 1
ATOM 1356 C C . ILE A 1 167 ? 21.547 15.227 3.418 1 97.5 167 ILE A C 1
ATOM 1358 O O . ILE A 1 167 ? 21.281 16.344 3.867 1 97.5 167 ILE A O 1
ATOM 1362 N N . PHE A 1 168 ? 22.734 14.836 3.047 1 97.5 168 PHE A N 1
ATOM 1363 C CA . PHE A 1 168 ? 23.891 15.688 3.195 1 97.5 168 PHE A CA 1
ATOM 1364 C C . PHE A 1 168 ? 24.5 16.016 1.835 1 97.5 168 PHE A C 1
ATOM 1366 O O . PHE A 1 168 ? 24.547 15.164 0.947 1 97.5 168 PHE A O 1
ATOM 1373 N N . LYS A 1 169 ? 24.938 17.188 1.699 1 96.56 169 LYS A N 1
ATOM 1374 C CA . LYS A 1 169 ? 25.766 17.641 0.584 1 96.56 169 LYS A CA 1
ATOM 1375 C C . LYS A 1 169 ? 27.016 18.359 1.083 1 96.56 169 LYS A C 1
ATOM 1377 O O . LYS A 1 169 ? 26.922 19.281 1.901 1 96.56 169 LYS A O 1
ATOM 1382 N N . ASN A 1 170 ? 28.188 17.891 0.555 1 95.38 170 ASN A N 1
ATOM 1383 C CA . ASN A 1 170 ? 29.453 18.453 1.049 1 95.38 170 ASN A CA 1
ATOM 1384 C C . ASN A 1 170 ? 29.5 18.453 2.574 1 95.38 170 ASN A C 1
ATOM 1386 O O . ASN A 1 170 ? 29.797 19.469 3.189 1 95.38 170 ASN A O 1
ATOM 1390 N N . ASP A 1 171 ? 28.953 17.344 3.174 1 92.94 171 ASP A N 1
ATOM 1391 C CA . ASP A 1 171 ? 28.984 17.047 4.602 1 92.94 171 ASP A CA 1
ATOM 1392 C C . ASP A 1 171 ? 28.109 18.031 5.387 1 92.94 171 ASP A C 1
ATOM 1394 O O . ASP A 1 171 ? 28.188 18.094 6.613 1 92.94 171 ASP A O 1
ATOM 1398 N N . GLU A 1 172 ? 27.297 18.766 4.656 1 97.44 172 GLU A N 1
ATOM 1399 C CA . GLU A 1 172 ? 26.312 19.641 5.293 1 97.44 172 GLU A CA 1
ATOM 1400 C C . GLU A 1 172 ? 24.906 19.062 5.184 1 97.44 172 GLU A C 1
ATOM 1402 O O . GLU A 1 172 ? 24.5 18.609 4.117 1 97.44 172 GLU A O 1
ATOM 1407 N N . LEU A 1 173 ? 24.203 19.156 6.254 1 97.81 173 LEU A N 1
ATOM 1408 C CA . LEU A 1 173 ? 22.828 18.656 6.266 1 97.81 173 LEU A CA 1
ATOM 1409 C C . LEU A 1 173 ? 21.922 19.562 5.434 1 97.81 173 LEU A C 1
ATOM 1411 O O . LEU A 1 173 ? 21.781 20.75 5.73 1 97.81 173 LEU A O 1
ATOM 1415 N N . LYS A 1 174 ? 21.406 19.031 4.422 1 97 174 LYS A N 1
ATOM 1416 C CA . LYS A 1 174 ? 20.547 19.812 3.533 1 97 174 LYS A CA 1
ATOM 1417 C C . LYS A 1 174 ? 19.062 19.578 3.855 1 97 174 LYS A C 1
ATOM 1419 O O . LYS A 1 174 ? 18.25 20.484 3.717 1 97 174 LYS A O 1
ATOM 1424 N N . SER A 1 175 ? 18.734 18.344 4.227 1 96.75 175 SER A N 1
ATOM 1425 C CA . SER A 1 175 ? 17.344 18 4.477 1 96.75 175 SER A CA 1
ATOM 1426 C C . SER A 1 175 ? 17.219 16.812 5.426 1 96.75 175 SER A C 1
ATOM 1428 O O . SER A 1 175 ? 18.125 15.984 5.504 1 96.75 175 SER A O 1
ATOM 1430 N N . GLN A 1 176 ? 16.141 16.828 6.168 1 97.12 176 GLN A N 1
ATOM 1431 C CA . GLN A 1 176 ? 15.781 15.711 7.039 1 97.12 176 GLN A CA 1
ATOM 1432 C C . GLN A 1 176 ? 14.328 15.305 6.84 1 97.12 176 GLN A C 1
ATOM 1434 O O . GLN A 1 176 ? 13.43 16.141 6.887 1 97.12 176 GLN A O 1
ATOM 1439 N N . ILE A 1 177 ? 14.141 14.102 6.543 1 96.75 177 ILE A N 1
ATOM 1440 C CA . ILE A 1 177 ? 12.812 13.547 6.32 1 96.75 177 ILE A CA 1
ATOM 1441 C C . ILE A 1 177 ? 12.5 12.508 7.391 1 96.75 177 ILE A C 1
ATOM 1443 O O . ILE A 1 177 ? 13.352 11.68 7.723 1 96.75 177 ILE A O 1
ATOM 1447 N N . GLU A 1 178 ? 11.312 12.578 7.902 1 93.5 178 GLU A N 1
ATOM 1448 C CA . GLU A 1 178 ? 10.852 11.602 8.891 1 93.5 178 GLU A CA 1
ATOM 1449 C C . GLU A 1 178 ? 9.617 10.859 8.398 1 93.5 178 GLU A C 1
ATOM 1451 O O . GLU A 1 178 ? 8.703 11.461 7.844 1 93.5 178 GLU A O 1
ATOM 1456 N N . TYR A 1 179 ? 9.703 9.555 8.57 1 90.25 179 TYR A N 1
ATOM 1457 C CA . TYR A 1 179 ? 8.578 8.711 8.203 1 90.25 179 TYR A CA 1
ATOM 1458 C C . TYR A 1 179 ? 8.016 7.992 9.422 1 90.25 179 TYR A C 1
ATOM 1460 O O . TYR A 1 179 ? 8.766 7.59 10.312 1 90.25 179 TYR A O 1
ATOM 1468 N N . TRP A 1 180 ? 6.75 7.895 9.547 1 77.25 180 TRP A N 1
ATOM 1469 C CA . TRP A 1 180 ? 6.133 6.996 10.516 1 77.25 180 TRP A CA 1
ATOM 1470 C C . TRP A 1 180 ? 4.965 6.238 9.891 1 77.25 180 TRP A C 1
ATOM 1472 O O . TRP A 1 180 ? 4.398 6.68 8.891 1 77.25 180 TRP A O 1
ATOM 1482 N N . MET B 1 1 ? -61.312 16.656 25.953 1 41.41 1 MET B N 1
ATOM 1483 C CA . MET B 1 1 ? -60.531 15.438 25.766 1 41.41 1 MET B CA 1
ATOM 1484 C C . MET B 1 1 ? -59.281 15.703 24.922 1 41.41 1 MET B C 1
ATOM 1486 O O . MET B 1 1 ? -59.406 15.969 23.719 1 41.41 1 MET B O 1
ATOM 1490 N N . LYS B 1 2 ? -58.25 16.422 25.406 1 55.94 2 LYS B N 1
ATOM 1491 C CA . LYS B 1 2 ? -56.969 16.797 24.828 1 55.94 2 LYS B CA 1
ATOM 1492 C C . LYS B 1 2 ? -56.219 15.547 24.375 1 55.94 2 LYS B C 1
ATOM 1494 O O . LYS B 1 2 ? -55.969 14.633 25.172 1 55.94 2 LYS B O 1
ATOM 1499 N N . LYS B 1 3 ? -56.25 15.094 23.172 1 48.91 3 LYS B N 1
ATOM 1500 C CA . LYS B 1 3 ? -55.531 14.016 22.531 1 48.91 3 LYS B CA 1
ATOM 1501 C C . LYS B 1 3 ? -54.031 14.148 22.797 1 48.91 3 LYS B C 1
ATOM 1503 O O . LYS B 1 3 ? -53.406 15.156 22.453 1 48.91 3 LYS B O 1
ATOM 1508 N N . PHE B 1 4 ? -53.5 13.586 23.844 1 55.44 4 PHE B N 1
ATOM 1509 C CA . PHE B 1 4 ? -52.062 13.398 24.109 1 55.44 4 PHE B CA 1
ATOM 1510 C C . PHE B 1 4 ? -51.406 12.672 22.938 1 55.44 4 PHE B C 1
ATOM 1512 O O . PHE B 1 4 ? -51.688 11.5 22.688 1 55.44 4 PHE B O 1
ATOM 1519 N N . ILE B 1 5 ? -50.969 13.258 21.844 1 53.75 5 ILE B N 1
ATOM 1520 C CA . ILE B 1 5 ? -50.062 12.688 20.844 1 53.75 5 ILE B CA 1
ATOM 1521 C C . ILE B 1 5 ? -48.781 12.195 21.516 1 53.75 5 ILE B C 1
ATOM 1523 O O . ILE B 1 5 ? -48 12.992 22.016 1 53.75 5 ILE B O 1
ATOM 1527 N N . ILE B 1 6 ? -48.781 10.977 22.125 1 53.25 6 ILE B N 1
ATOM 1528 C CA . ILE B 1 6 ? -47.562 10.289 22.562 1 53.25 6 ILE B CA 1
ATOM 1529 C C . ILE B 1 6 ? -46.594 10.211 21.391 1 53.25 6 ILE B C 1
ATOM 1531 O O . ILE B 1 6 ? -46.844 9.531 20.391 1 53.25 6 ILE B O 1
ATOM 1535 N N . LEU B 1 7 ? -45.812 11.203 21.125 1 53.94 7 LEU B N 1
ATOM 1536 C CA . LEU B 1 7 ? -44.625 11.094 20.266 1 53.94 7 LEU B CA 1
ATOM 1537 C C . LEU B 1 7 ? -43.719 9.961 20.734 1 53.94 7 LEU B C 1
ATOM 1539 O O . LEU B 1 7 ? -43.094 10.062 21.797 1 53.94 7 LEU B O 1
ATOM 1543 N N . LEU B 1 8 ? -44.031 8.727 20.438 1 51.25 8 LEU B N 1
ATOM 1544 C CA . LEU B 1 8 ? -43.094 7.637 20.609 1 51.25 8 LEU B CA 1
ATOM 1545 C C . LEU B 1 8 ? -41.75 7.969 19.953 1 51.25 8 LEU B C 1
ATOM 1547 O O . LEU B 1 8 ? -41.656 8.023 18.734 1 51.25 8 LEU B O 1
ATOM 1551 N N . ALA B 1 9 ? -40.906 8.766 20.609 1 50.28 9 ALA B N 1
ATOM 1552 C CA . ALA B 1 9 ? -39.5 8.891 20.234 1 50.28 9 ALA B CA 1
ATOM 1553 C C . ALA B 1 9 ? -38.875 7.516 20.031 1 50.28 9 ALA B C 1
ATOM 1555 O O . ALA B 1 9 ? -38.625 6.793 21 1 50.28 9 ALA B O 1
ATOM 1556 N N . PHE B 1 10 ? -39.156 6.828 18.922 1 52.22 10 PHE B N 1
ATOM 1557 C CA . PHE B 1 10 ? -38.344 5.695 18.547 1 52.22 10 PHE B CA 1
ATOM 1558 C C . PHE B 1 10 ? -36.844 6.027 18.719 1 52.22 10 PHE B C 1
ATOM 1560 O O . PHE B 1 10 ? -36.281 6.789 17.922 1 52.22 10 PHE B O 1
ATOM 1567 N N . SER B 1 11 ? -36.344 5.984 19.891 1 49.16 11 SER B N 1
ATOM 1568 C CA . SER B 1 11 ? -34.875 6 20.109 1 49.16 11 SER B CA 1
ATOM 1569 C C . SER B 1 11 ? -34.188 5 19.203 1 49.16 11 SER B C 1
ATOM 1571 O O . SER B 1 11 ? -34.281 3.789 19.406 1 49.16 11 SER B O 1
ATOM 1573 N N . VAL B 1 12 ? -34.125 5.305 17.969 1 52.34 12 VAL B N 1
ATOM 1574 C CA . VAL B 1 12 ? -33.188 4.547 17.141 1 52.34 12 VAL B CA 1
ATOM 1575 C C . VAL B 1 12 ? -31.875 4.348 17.906 1 52.34 12 VAL B C 1
ATOM 1577 O O . VAL B 1 12 ? -31.109 5.293 18.094 1 52.34 12 VAL B O 1
ATOM 1580 N N . GLN B 1 13 ? -31.844 3.389 18.812 1 48.12 13 GLN B N 1
ATOM 1581 C CA . GLN B 1 13 ? -30.578 2.984 19.391 1 48.12 13 GLN B CA 1
ATOM 1582 C C . GLN B 1 13 ? -29.562 2.652 18.297 1 48.12 13 GLN B C 1
ATOM 1584 O O . GLN B 1 13 ? -29.688 1.644 17.609 1 48.12 13 GLN B O 1
ATOM 1589 N N . ILE B 1 14 ? -29.016 3.604 17.734 1 55.84 14 ILE B N 1
ATOM 1590 C CA . ILE B 1 14 ? -27.844 3.361 16.906 1 55.84 14 ILE B CA 1
ATOM 1591 C C . ILE B 1 14 ? -26.766 2.633 17.719 1 55.84 14 ILE B C 1
ATOM 1593 O O . ILE B 1 14 ? -26.188 3.207 18.641 1 55.84 14 ILE B O 1
ATOM 1597 N N . PHE B 1 15 ? -27 1.294 17.891 1 59.03 15 PHE B N 1
ATOM 1598 C CA . PHE B 1 15 ? -26 0.503 18.594 1 59.03 15 PHE B CA 1
ATOM 1599 C C . PHE B 1 15 ? -24.625 0.676 17.953 1 59.03 15 PHE B C 1
ATOM 1601 O O . PHE B 1 15 ? -24.453 0.356 16.781 1 59.03 15 PHE B O 1
ATOM 1608 N N . ALA B 1 16 ? -23.875 1.489 18.547 1 77.19 16 ALA B N 1
ATOM 1609 C CA . ALA B 1 16 ? -22.5 1.712 18.141 1 77.19 16 ALA B CA 1
ATOM 1610 C C . ALA B 1 16 ? -21.672 0.438 18.297 1 77.19 16 ALA B C 1
ATOM 1612 O O . ALA B 1 16 ? -21.797 -0.288 19.281 1 77.19 16 ALA B O 1
ATOM 1613 N N . ILE B 1 17 ? -21.094 -0.08 17.297 1 85.88 17 ILE B N 1
ATOM 1614 C CA . ILE B 1 17 ? -20.188 -1.228 17.266 1 85.88 17 ILE B CA 1
ATOM 1615 C C . ILE B 1 17 ? -19.078 -1.036 18.297 1 85.88 17 ILE B C 1
ATOM 1617 O O . ILE B 1 17 ? -18.547 0.065 18.453 1 85.88 17 ILE B O 1
ATOM 1621 N N . SER B 1 18 ? -18.828 -2.08 19.109 1 90.31 18 SER B N 1
ATOM 1622 C CA . SER B 1 18 ? -17.766 -2.045 20.109 1 90.31 18 SER B CA 1
ATOM 1623 C C . SER B 1 18 ? -16.594 -2.934 19.688 1 90.31 18 SER B C 1
ATOM 1625 O O . SER B 1 18 ? -16.719 -3.74 18.766 1 90.31 18 SER B O 1
ATOM 1627 N N . GLY B 1 19 ? -15.492 -2.812 20.375 1 92.94 19 GLY B N 1
ATOM 1628 C CA . GLY B 1 19 ? -14.352 -3.695 20.156 1 92.94 19 GLY B CA 1
ATOM 1629 C C . GLY B 1 19 ? -14.68 -5.152 20.422 1 92.94 19 GLY B C 1
ATOM 1630 O O . GLY B 1 19 ? -14.195 -6.039 19.719 1 92.94 19 GLY B O 1
ATOM 1631 N N . ALA B 1 20 ? -15.469 -5.41 21.391 1 93.94 20 ALA B N 1
ATOM 1632 C CA . ALA B 1 20 ? -15.891 -6.773 21.719 1 93.94 20 ALA B CA 1
ATOM 1633 C C . ALA B 1 20 ? -16.688 -7.387 20.562 1 93.94 20 ALA B C 1
ATOM 1635 O O . ALA B 1 20 ? -16.547 -8.578 20.266 1 93.94 20 ALA B O 1
ATOM 1636 N N . ASP B 1 21 ? -17.5 -6.641 19.969 1 95.69 21 ASP B N 1
ATOM 1637 C CA . ASP B 1 21 ? -18.25 -7.113 18.812 1 95.69 21 ASP B CA 1
ATOM 1638 C C . ASP B 1 21 ? -17.297 -7.539 17.688 1 95.69 21 ASP B C 1
ATOM 1640 O O . ASP B 1 21 ? -17.453 -8.617 17.109 1 95.69 21 ASP B O 1
ATOM 1644 N N 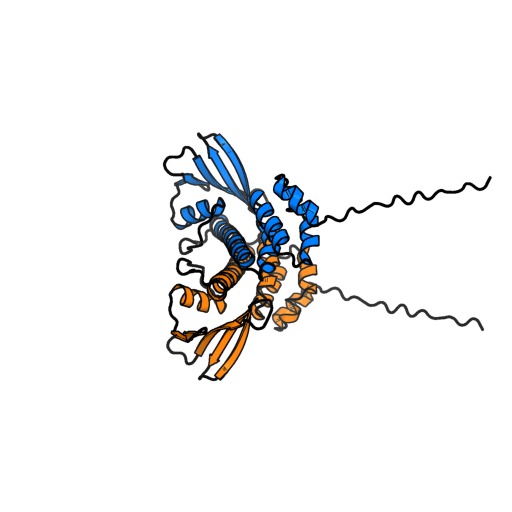. ILE B 1 22 ? -16.359 -6.695 17.406 1 97.31 22 ILE B N 1
ATOM 1645 C CA . ILE B 1 22 ? -15.406 -6.969 16.344 1 97.31 22 ILE B CA 1
ATOM 1646 C C . ILE B 1 22 ? -14.672 -8.273 16.625 1 97.31 22 ILE B C 1
ATOM 1648 O O . ILE B 1 22 ? -14.547 -9.133 15.75 1 97.31 22 ILE B O 1
ATOM 1652 N N . GLN B 1 23 ? -14.211 -8.414 17.844 1 97.69 23 GLN B N 1
ATOM 1653 C CA . GLN B 1 23 ? -13.516 -9.633 18.234 1 97.69 23 GLN B CA 1
ATOM 1654 C C . GLN B 1 23 ? -14.438 -10.844 18.109 1 97.69 23 GLN B C 1
ATOM 1656 O O . GLN B 1 23 ? -14.023 -11.898 17.625 1 97.69 23 GLN B O 1
ATOM 1661 N N . GLY B 1 24 ? -15.617 -10.695 18.562 1 97.56 24 GLY B N 1
ATOM 1662 C CA . GLY B 1 24 ? -16.594 -11.773 18.453 1 97.56 24 GLY B CA 1
ATOM 1663 C C . GLY B 1 24 ? -16.875 -12.18 17.016 1 97.56 24 GLY B C 1
ATOM 1664 O O . GLY B 1 24 ? -16.875 -13.367 16.703 1 97.56 24 GLY B O 1
ATOM 1665 N N . TRP B 1 25 ? -17.172 -11.203 16.172 1 98.31 25 TRP B N 1
ATOM 1666 C CA . TRP B 1 25 ? -17.422 -11.469 14.75 1 98.31 25 TRP B CA 1
ATOM 1667 C C . TRP B 1 25 ? -16.219 -12.172 14.117 1 98.31 25 TRP B C 1
ATOM 1669 O O . TRP B 1 25 ? -16.391 -13.141 13.375 1 98.31 25 TRP B O 1
ATOM 1679 N N . PHE B 1 26 ? -15.039 -11.711 14.445 1 98.25 26 PHE B N 1
ATOM 1680 C CA . PHE B 1 26 ? -13.844 -12.312 13.867 1 98.25 26 PHE B CA 1
ATOM 1681 C C . PHE B 1 26 ? -13.711 -13.773 14.289 1 98.25 26 PHE B C 1
ATOM 1683 O O . PHE B 1 26 ? -13.5 -14.648 13.445 1 98.25 26 PHE B O 1
ATOM 1690 N N . ASN B 1 27 ? -13.859 -13.961 15.555 1 98.12 27 ASN B N 1
ATOM 1691 C CA . ASN B 1 27 ? -13.727 -15.312 16.094 1 98.12 27 ASN B CA 1
ATOM 1692 C C . ASN B 1 27 ? -14.812 -16.234 15.547 1 98.12 27 ASN B C 1
ATOM 1694 O O . ASN B 1 27 ? -14.586 -17.438 15.398 1 98.12 27 ASN B O 1
ATOM 1698 N N . GLY B 1 28 ? -15.867 -15.703 15.242 1 97.81 28 GLY B N 1
ATOM 1699 C CA . GLY B 1 28 ? -16.984 -16.484 14.711 1 97.81 28 GLY B CA 1
ATOM 1700 C C . GLY B 1 28 ? -16.906 -16.656 13.203 1 97.81 28 GLY B C 1
ATOM 1701 O O . GLY B 1 28 ? -17.766 -17.328 12.609 1 97.81 28 GLY B O 1
ATOM 1702 N N . GLY B 1 29 ? -15.977 -16.047 12.555 1 97.94 29 GLY B N 1
ATOM 1703 C CA . GLY B 1 29 ? -15.812 -16.172 11.117 1 97.94 29 GLY B CA 1
ATOM 1704 C C . GLY B 1 29 ? -16.688 -15.219 10.32 1 97.94 29 GLY B C 1
ATOM 1705 O O . GLY B 1 29 ? -16.875 -15.398 9.117 1 97.94 29 GLY B O 1
ATOM 1706 N N . GLU B 1 30 ? -17.266 -14.289 11.016 1 98.12 30 GLU B N 1
ATOM 1707 C CA . GLU B 1 30 ? -18.109 -13.305 10.352 1 98.12 30 GLU B CA 1
ATOM 1708 C C . GLU B 1 30 ? -17.266 -12.141 9.805 1 98.12 30 GLU B C 1
ATOM 1710 O O . GLU B 1 30 ? -17.484 -10.992 10.18 1 98.12 30 GLU B O 1
ATOM 1715 N N . PHE B 1 31 ? -16.5 -12.383 8.844 1 98.31 31 PHE B N 1
ATOM 1716 C CA . PHE B 1 31 ? -15.469 -11.461 8.375 1 98.31 31 PHE B CA 1
ATOM 1717 C C . PHE B 1 31 ? -16.094 -10.289 7.637 1 98.31 31 PHE B C 1
ATOM 1719 O O . PHE B 1 31 ? -15.578 -9.172 7.676 1 98.31 31 PHE B O 1
ATOM 1726 N N . LYS B 1 32 ? -17.219 -10.5 6.988 1 98 32 LYS B N 1
ATOM 1727 C CA . LYS B 1 32 ? -17.875 -9.414 6.273 1 98 32 LYS B CA 1
ATOM 1728 C C . LYS B 1 32 ? -18.328 -8.312 7.234 1 98 32 LYS B C 1
ATOM 1730 O O . LYS B 1 32 ? -18.297 -7.133 6.883 1 98 32 LYS B O 1
ATOM 1735 N N . LYS B 1 33 ? -18.672 -8.758 8.406 1 97.5 33 LYS B N 1
ATOM 1736 C CA . LYS B 1 33 ? -19.078 -7.781 9.414 1 97.5 33 LYS B CA 1
ATOM 1737 C C . LYS B 1 33 ? -17.875 -7.008 9.945 1 97.5 33 LYS B C 1
ATOM 1739 O O . LYS B 1 33 ? -17.969 -5.809 10.211 1 97.5 33 LYS B O 1
ATOM 1744 N N . VAL B 1 34 ? -16.828 -7.707 10.102 1 98.19 34 VAL B N 1
ATOM 1745 C CA . VAL B 1 34 ? -15.602 -7.082 10.594 1 98.19 34 VAL B CA 1
ATOM 1746 C C . VAL B 1 34 ? -15.055 -6.113 9.547 1 98.19 34 VAL B C 1
ATOM 1748 O O . VAL B 1 34 ? -14.75 -4.961 9.859 1 98.19 34 VAL B O 1
ATOM 1751 N N . CYS B 1 35 ? -14.969 -6.641 8.328 1 98.06 35 CYS B N 1
ATOM 1752 C CA . CYS B 1 35 ? -14.492 -5.82 7.223 1 98.06 35 CYS B CA 1
ATOM 1753 C C . CYS B 1 35 ? -15.625 -4.984 6.633 1 98.06 35 CYS B C 1
ATOM 1755 O O . CYS B 1 35 ? -16.109 -5.277 5.539 1 98.06 35 CYS B O 1
ATOM 1757 N N . SER B 1 36 ? -16.062 -3.947 7.324 1 96.62 36 SER B N 1
ATOM 1758 C CA . SER B 1 36 ? -17.188 -3.098 6.93 1 96.62 36 SER B CA 1
ATOM 1759 C C . SER B 1 36 ? -16.844 -1.621 7.105 1 96.62 36 SER B C 1
ATOM 1761 O O . SER B 1 36 ? -15.891 -1.277 7.797 1 96.62 36 SER B O 1
ATOM 1763 N N . SER B 1 37 ? -17.641 -0.799 6.465 1 93.62 37 SER B N 1
ATOM 1764 C CA . SER B 1 37 ? -17.453 0.641 6.602 1 93.62 37 SER B CA 1
ATOM 1765 C C . SER B 1 37 ? -17.688 1.1 8.031 1 93.62 37 SER B C 1
ATOM 1767 O O . SER B 1 37 ? -17.016 2.014 8.523 1 93.62 37 SER B O 1
ATOM 1769 N N . GLN B 1 38 ? -18.594 0.483 8.609 1 94.19 38 GLN B N 1
ATOM 1770 C CA . GLN B 1 38 ? -18.875 0.821 10 1 94.19 38 GLN B CA 1
ATOM 1771 C C . GLN B 1 38 ? -17.672 0.55 10.891 1 94.19 38 GLN B C 1
ATOM 1773 O O . GLN B 1 38 ? -17.281 1.398 11.703 1 94.19 38 GLN B O 1
ATOM 1778 N N . THR B 1 39 ? -17.109 -0.617 10.75 1 96.62 39 THR B N 1
ATOM 1779 C CA . THR B 1 39 ? -15.922 -0.968 11.516 1 96.62 39 THR B CA 1
ATOM 1780 C C . THR B 1 39 ? -14.758 -0.053 11.156 1 96.62 39 THR B C 1
ATOM 1782 O O . THR B 1 39 ? -14.039 0.422 12.031 1 96.62 39 THR B O 1
ATOM 1785 N N . GLU B 1 40 ? -14.586 0.186 9.875 1 94.62 40 GLU B N 1
ATOM 1786 C CA . GLU B 1 40 ? -13.523 1.075 9.414 1 94.62 40 GLU B CA 1
ATOM 1787 C C . GLU 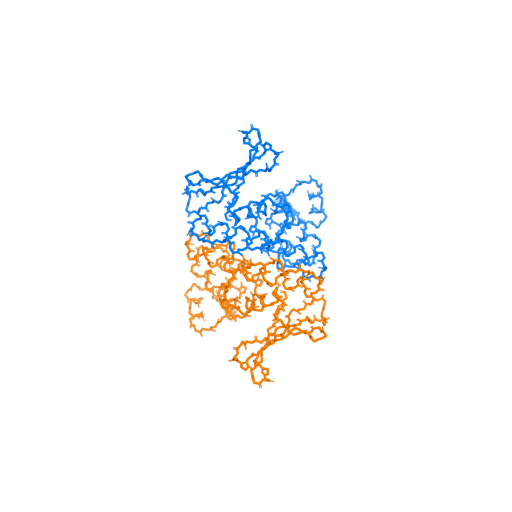B 1 40 ? -13.633 2.449 10.07 1 94.62 40 GLU B C 1
ATOM 1789 O O . GLU B 1 40 ? -12.641 2.994 10.555 1 94.62 40 GLU B O 1
ATOM 1794 N N . ASN B 1 41 ? -14.812 2.992 10.102 1 91.88 41 ASN B N 1
ATOM 1795 C CA . ASN B 1 41 ? -15.047 4.312 10.672 1 91.88 41 ASN B CA 1
ATOM 1796 C C . ASN B 1 41 ? -14.727 4.34 12.164 1 91.88 41 ASN B C 1
ATOM 1798 O O . ASN B 1 41 ? -14.203 5.332 12.672 1 91.88 41 ASN B O 1
ATOM 1802 N N . LEU B 1 42 ? -15.062 3.303 12.812 1 93.88 42 LEU B N 1
ATOM 1803 C CA . LEU B 1 42 ? -14.75 3.184 14.227 1 93.88 42 LEU B CA 1
ATOM 1804 C C . LEU B 1 42 ? -13.242 3.16 14.453 1 93.88 42 LEU B C 1
ATOM 1806 O O . LEU B 1 42 ? -12.742 3.785 15.391 1 93.88 42 LEU B O 1
ATOM 1810 N N . LEU B 1 43 ? -12.555 2.506 13.609 1 95.25 43 LEU B N 1
ATOM 1811 C CA . LEU B 1 43 ? -11.133 2.24 13.836 1 95.25 43 LEU B CA 1
ATOM 1812 C C . LEU B 1 43 ? -10.281 3.41 13.352 1 95.25 43 LEU B C 1
ATOM 1814 O O . LEU B 1 43 ? -9.109 3.525 13.734 1 95.25 43 LEU B O 1
ATOM 1818 N N . LYS B 1 44 ? -10.828 4.227 12.562 1 90.38 44 LYS B N 1
ATOM 1819 C CA . LYS B 1 44 ? -10.109 5.387 12.055 1 90.38 44 LYS B CA 1
ATOM 1820 C C . LYS B 1 44 ? -9.555 6.234 13.195 1 90.38 44 LYS B C 1
ATOM 1822 O O . LYS B 1 44 ? -8.461 6.789 13.094 1 90.38 44 LYS B O 1
ATOM 1827 N N . ASP B 1 45 ? -10.281 6.234 14.211 1 89.81 45 ASP B N 1
ATOM 1828 C CA . ASP B 1 45 ? -9.875 7.078 15.328 1 89.81 45 ASP B CA 1
ATOM 1829 C C . ASP B 1 45 ? -9.375 6.23 16.5 1 89.81 45 ASP B C 1
ATOM 1831 O O . ASP B 1 45 ? -9.156 6.75 17.594 1 89.81 45 ASP B O 1
ATOM 1835 N N . SER B 1 46 ? -9.227 5.035 16.281 1 92.88 46 SER B N 1
ATOM 1836 C CA . SER B 1 46 ? -8.766 4.125 17.328 1 92.88 46 SER B CA 1
ATOM 1837 C C . SER B 1 46 ? -7.258 3.908 17.25 1 92.88 46 SER B C 1
ATOM 1839 O O . SER B 1 46 ? -6.676 3.955 16.172 1 92.88 46 SER B O 1
ATOM 1841 N N . SER B 1 47 ? -6.684 3.648 18.359 1 92 47 SER B N 1
ATOM 1842 C CA . SER B 1 47 ? -5.27 3.281 18.406 1 92 47 SER B CA 1
ATOM 1843 C C . SER B 1 47 ? -5.09 1.823 18.812 1 92 47 SER B C 1
ATOM 1845 O O . SER B 1 47 ? -3.971 1.382 19.078 1 92 47 SER B O 1
ATOM 1847 N N . ASN B 1 48 ? -6.172 1.116 18.922 1 96.06 48 ASN B N 1
ATOM 1848 C CA . ASN B 1 48 ? -6.109 -0.293 19.281 1 96.06 48 ASN B CA 1
ATOM 1849 C C . ASN B 1 48 ? -5.609 -1.157 18.141 1 96.06 48 ASN B C 1
ATOM 1851 O O . ASN B 1 48 ? -6.395 -1.568 17.281 1 96.06 48 ASN B O 1
ATOM 1855 N N . GLU B 1 49 ? -4.352 -1.498 18.156 1 96.88 49 GLU B N 1
ATOM 1856 C CA . GLU B 1 49 ? -3.701 -2.168 17.031 1 96.88 49 GLU B CA 1
ATOM 1857 C C . GLU B 1 49 ? -4.207 -3.6 16.875 1 96.88 49 GLU B C 1
ATOM 1859 O O . GLU B 1 49 ? -4.207 -4.148 15.773 1 96.88 49 GLU B O 1
ATOM 1864 N N . GLU B 1 50 ? -4.617 -4.164 17.969 1 97.31 50 GLU B N 1
ATOM 1865 C CA . GLU B 1 50 ? -5.168 -5.512 17.859 1 97.31 50 GLU B CA 1
ATOM 1866 C C . GLU B 1 50 ? -6.441 -5.527 17.016 1 97.31 50 GLU B C 1
ATOM 1868 O O . GLU B 1 50 ? -6.578 -6.332 16.094 1 97.31 50 GLU B O 1
ATOM 1873 N N . LEU B 1 51 ? -7.316 -4.66 17.359 1 97.94 51 LEU B N 1
ATOM 1874 C CA . LEU B 1 51 ? -8.57 -4.574 16.609 1 97.94 51 LEU B CA 1
ATOM 1875 C C . LEU B 1 51 ? -8.312 -4.188 15.156 1 97.94 51 LEU B C 1
ATOM 1877 O O . LEU B 1 51 ? -8.953 -4.719 14.25 1 97.94 51 LEU B O 1
ATOM 1881 N N . ILE B 1 52 ? -7.426 -3.277 14.93 1 98.31 52 ILE B N 1
ATOM 1882 C CA . ILE B 1 52 ? -7.086 -2.838 13.578 1 98.31 52 ILE B CA 1
ATOM 1883 C C . ILE B 1 52 ? -6.496 -4.004 12.789 1 98.31 52 ILE B C 1
ATOM 1885 O O . ILE B 1 52 ? -6.809 -4.188 11.609 1 98.31 52 ILE B O 1
ATOM 1889 N N . SER B 1 53 ? -5.68 -4.766 13.422 1 98.38 53 SER B N 1
ATOM 1890 C CA . SER B 1 53 ? -5.121 -5.957 12.789 1 98.38 53 SER B CA 1
ATOM 1891 C C . SER B 1 53 ? -6.215 -6.953 12.422 1 98.38 53 SER B C 1
ATOM 1893 O O . SER B 1 53 ? -6.195 -7.527 11.328 1 98.38 53 SER B O 1
ATOM 1895 N N . LEU B 1 54 ? -7.141 -7.156 13.344 1 98.5 54 LEU B N 1
ATOM 1896 C CA . LEU B 1 54 ? -8.25 -8.062 13.062 1 98.5 54 LEU B CA 1
ATOM 1897 C C . LEU B 1 54 ? -9.055 -7.578 11.859 1 98.5 54 LEU B C 1
ATOM 1899 O O . LEU B 1 54 ? -9.477 -8.383 11.023 1 98.5 54 LEU B O 1
ATOM 1903 N N . TYR B 1 55 ? -9.312 -6.309 11.805 1 98.5 55 TYR B N 1
ATOM 1904 C CA . TYR B 1 55 ? -10 -5.719 10.656 1 98.5 55 TYR B CA 1
ATOM 1905 C C . TYR B 1 55 ? -9.266 -6.027 9.359 1 98.5 55 TYR B C 1
ATOM 1907 O O . TYR B 1 55 ? -9.859 -6.523 8.406 1 98.5 55 TYR B O 1
ATOM 1915 N N . GLY B 1 56 ? -7.918 -5.77 9.312 1 98.38 56 GLY B N 1
ATOM 1916 C CA . GLY B 1 56 ? -7.129 -6.07 8.133 1 98.38 56 GLY B CA 1
ATOM 1917 C C . GLY B 1 56 ? -7.172 -7.535 7.742 1 98.38 56 GLY B C 1
ATOM 1918 O O . GLY B 1 56 ? -7.352 -7.867 6.57 1 98.38 56 GLY B O 1
ATOM 1919 N N . MET B 1 57 ? -7.016 -8.398 8.727 1 98.5 57 MET B N 1
ATOM 1920 C CA . MET B 1 57 ? -7.035 -9.836 8.469 1 98.5 57 MET B CA 1
ATOM 1921 C C . MET B 1 57 ? -8.391 -10.273 7.934 1 98.5 57 MET B C 1
ATOM 1923 O O . MET B 1 57 ? -8.469 -11.109 7.031 1 98.5 57 MET B O 1
ATOM 1927 N N . ALA B 1 58 ? -9.43 -9.766 8.5 1 98.56 58 ALA B N 1
ATOM 1928 C CA . ALA B 1 58 ? -10.766 -10.078 8.016 1 98.56 58 ALA B CA 1
ATOM 1929 C C . ALA B 1 58 ? -10.945 -9.648 6.562 1 98.56 58 ALA B C 1
ATOM 1931 O O . ALA B 1 58 ? -11.531 -10.375 5.762 1 98.56 58 ALA B O 1
ATOM 1932 N N . CYS B 1 59 ? -10.492 -8.492 6.242 1 98.06 59 CYS B N 1
ATOM 1933 C CA . CYS B 1 59 ? -10.617 -7.98 4.887 1 98.06 59 CYS B CA 1
ATOM 1934 C C . CYS B 1 59 ? -9.844 -8.852 3.898 1 98.06 59 CYS B C 1
ATOM 1936 O O . CYS B 1 59 ? -10.297 -9.062 2.77 1 98.06 59 CYS B O 1
ATOM 1938 N N . LEU B 1 60 ? -8.719 -9.375 4.27 1 97.69 60 LEU B N 1
ATOM 1939 C CA . LEU B 1 60 ? -7.973 -10.305 3.428 1 97.69 60 LEU B CA 1
ATOM 1940 C C . LEU B 1 60 ? -8.766 -11.586 3.197 1 97.69 60 LEU B C 1
ATOM 1942 O O . LEU B 1 60 ? -8.789 -12.109 2.082 1 97.69 60 LEU B O 1
ATOM 1946 N N . ARG B 1 61 ? -9.453 -11.984 4.281 1 96.75 61 ARG B N 1
ATOM 1947 C CA . ARG B 1 61 ? -10.188 -13.242 4.203 1 96.75 61 ARG B CA 1
ATOM 1948 C C . ARG B 1 61 ? -11.305 -13.164 3.168 1 96.75 61 ARG B C 1
ATOM 1950 O O . ARG B 1 61 ? -11.664 -14.172 2.557 1 96.75 61 ARG B O 1
ATOM 1957 N N . ILE B 1 62 ? -11.82 -12.031 2.965 1 96.81 62 ILE B N 1
ATOM 1958 C CA . ILE B 1 62 ? -12.922 -11.891 2.018 1 96.81 62 ILE B CA 1
ATOM 1959 C C . ILE B 1 62 ? -12.438 -11.141 0.775 1 96.81 62 ILE B C 1
ATOM 1961 O O . ILE B 1 62 ? -13.25 -10.617 0.009 1 96.81 62 ILE B O 1
ATOM 1965 N N . HIS B 1 63 ? -11.188 -10.914 0.61 1 96.5 63 HIS B N 1
ATOM 1966 C CA . HIS B 1 63 ? -10.492 -10.453 -0.587 1 96.5 63 HIS B CA 1
ATOM 1967 C C . HIS B 1 63 ? -10.789 -8.984 -0.863 1 96.5 63 HIS B C 1
ATOM 1969 O O . HIS B 1 63 ? -10.867 -8.57 -2.021 1 96.5 63 HIS B O 1
ATOM 1975 N N . GLU B 1 64 ? -11.047 -8.211 0.188 1 95.62 64 GLU B N 1
ATOM 1976 C CA . GLU B 1 64 ? -11.203 -6.77 0.075 1 95.62 64 GLU B CA 1
ATOM 1977 C C . GLU B 1 64 ? -9.883 -6.051 0.321 1 95.62 64 GLU B C 1
ATOM 1979 O O . GLU B 1 64 ? -9.727 -5.34 1.318 1 95.62 64 GLU B O 1
ATOM 1984 N N . ILE B 1 65 ? -9.031 -6.055 -0.625 1 96.19 65 ILE B N 1
ATOM 1985 C CA . ILE B 1 65 ? -7.645 -5.641 -0.457 1 96.19 65 ILE B CA 1
ATOM 1986 C C . ILE B 1 65 ? -7.566 -4.117 -0.382 1 96.19 65 ILE B C 1
ATOM 1988 O O . ILE B 1 65 ? -6.715 -3.566 0.319 1 96.19 65 ILE B O 1
ATOM 1992 N N . ASN B 1 66 ? -8.477 -3.416 -1.005 1 91.94 66 ASN B N 1
ATOM 1993 C CA . ASN B 1 66 ? -8.453 -1.957 -0.99 1 91.94 66 ASN B CA 1
ATOM 1994 C C . ASN B 1 66 ? -8.664 -1.408 0.419 1 91.94 66 ASN B C 1
ATOM 1996 O O . ASN B 1 66 ? -8.219 -0.301 0.73 1 91.94 66 ASN B O 1
ATOM 2000 N N . ARG B 1 67 ? -9.258 -2.168 1.249 1 94.38 67 ARG B N 1
ATOM 2001 C CA . ARG B 1 67 ? -9.562 -1.725 2.607 1 94.38 67 ARG B CA 1
ATOM 2002 C C . ARG B 1 67 ? -8.336 -1.864 3.51 1 94.38 67 ARG B C 1
ATOM 2004 O O . ARG B 1 67 ? -8.352 -1.407 4.656 1 94.38 67 ARG B O 1
ATOM 2011 N N . LEU B 1 68 ? -7.289 -2.385 2.992 1 96.69 68 LEU B N 1
ATOM 2012 C CA . LEU B 1 68 ? -6.09 -2.611 3.793 1 96.69 68 LEU B CA 1
ATOM 2013 C C . LEU B 1 68 ? -5.336 -1.307 4.023 1 96.69 68 LEU B C 1
ATOM 2015 O O . LEU B 1 68 ? -4.406 -1.258 4.832 1 96.69 68 LEU B O 1
ATOM 2019 N N . ALA B 1 69 ? -5.781 -0.243 3.395 1 92.75 69 ALA B N 1
ATOM 2020 C CA . ALA B 1 69 ? -5.105 1.046 3.525 1 92.75 69 ALA B CA 1
ATOM 2021 C C . ALA B 1 69 ? -5.094 1.518 4.977 1 92.75 69 ALA B C 1
ATOM 2023 O O . ALA B 1 69 ? -4.07 1.979 5.48 1 92.75 69 ALA B O 1
ATOM 2024 N N . LEU B 1 70 ? -6.207 1.318 5.613 1 93.75 70 LEU B N 1
ATOM 2025 C CA . LEU B 1 70 ? -6.316 1.789 6.992 1 93.75 70 LEU B CA 1
ATOM 2026 C C . LEU B 1 70 ? -5.359 1.03 7.902 1 93.75 70 LEU B C 1
ATOM 2028 O O . LEU B 1 70 ? -4.527 1.64 8.578 1 93.75 70 LEU B O 1
ATOM 2032 N N . PRO B 1 71 ? -5.434 -0.262 7.91 1 97 71 PRO B N 1
ATOM 2033 C CA . PRO B 1 71 ? -4.496 -0.94 8.812 1 97 71 PRO B CA 1
ATOM 2034 C C . PRO B 1 71 ? -3.037 -0.713 8.422 1 97 71 PRO B C 1
ATOM 2036 O O . PRO B 1 71 ? -2.166 -0.648 9.297 1 97 71 PRO B O 1
ATOM 2039 N N . ILE B 1 72 ? -2.699 -0.592 7.16 1 96.75 72 ILE B N 1
ATOM 2040 C CA . ILE B 1 72 ? -1.326 -0.334 6.742 1 96.75 72 ILE B CA 1
ATOM 2041 C C . ILE B 1 72 ? -0.824 0.956 7.387 1 96.75 72 ILE B C 1
ATOM 2043 O O . ILE B 1 72 ? 0.309 1.017 7.867 1 96.75 72 ILE B O 1
ATOM 2047 N N . SER B 1 73 ? -1.626 1.964 7.422 1 93.06 73 SER B N 1
ATOM 2048 C CA . SER B 1 73 ? -1.213 3.277 7.906 1 93.06 73 SER B CA 1
ATOM 2049 C C . SER B 1 73 ? -1.201 3.33 9.43 1 93.06 73 SER B C 1
ATOM 2051 O O . SER B 1 73 ? -0.392 4.043 10.023 1 93.06 73 SER B O 1
ATOM 2053 N N . LYS B 1 74 ? -1.975 2.545 10.086 1 93.62 74 LYS B N 1
ATOM 2054 C CA . LYS B 1 74 ? -2.207 2.732 11.516 1 93.62 74 LYS B CA 1
ATOM 2055 C C . LYS B 1 74 ? -1.347 1.782 12.344 1 93.62 74 LYS B C 1
ATOM 2057 O O . LYS B 1 74 ? -1.123 2.016 13.531 1 93.62 74 LYS B O 1
ATOM 2062 N N . LEU B 1 75 ? -0.96 0.729 11.828 1 95 75 LEU B N 1
ATOM 2063 C CA . LEU B 1 75 ? -0.178 -0.262 12.562 1 95 75 LEU B CA 1
ATOM 2064 C C . LEU B 1 75 ? 1.301 0.111 12.57 1 95 75 LEU B C 1
ATOM 2066 O O . LEU B 1 75 ? 2.016 -0.145 11.594 1 95 75 LEU B O 1
ATOM 2070 N N . VAL B 1 76 ? 1.715 0.695 13.781 1 91.06 76 VAL B N 1
ATOM 2071 C CA . VAL B 1 76 ? 3.064 1.249 13.758 1 91.06 76 VAL B CA 1
ATOM 2072 C C . VAL B 1 76 ? 3.734 1.031 15.117 1 91.06 76 VAL B C 1
ATOM 2074 O O . VAL B 1 76 ? 4.949 1.188 15.242 1 91.06 76 VAL B O 1
ATOM 2077 N N . ARG B 1 77 ? 3.047 0.622 16.078 1 91 77 ARG B N 1
ATOM 2078 C CA . ARG B 1 77 ? 3.574 0.696 17.438 1 91 77 ARG B CA 1
ATOM 2079 C C . ARG B 1 77 ? 4.258 -0.608 17.844 1 91 77 ARG B C 1
ATOM 2081 O O . ARG B 1 77 ? 5.449 -0.62 18.156 1 91 77 ARG B O 1
ATOM 2088 N N . SER B 1 78 ? 3.533 -1.692 17.859 1 92.69 78 SER B N 1
ATOM 2089 C CA . SER B 1 78 ? 4.102 -2.967 18.281 1 92.69 78 SER B CA 1
ATOM 2090 C C . SER B 1 78 ? 4.766 -3.693 17.125 1 92.69 78 SER B C 1
ATOM 2092 O O . SER B 1 78 ? 4.449 -3.438 15.961 1 92.69 78 SER B O 1
ATOM 2094 N N . LYS B 1 79 ? 5.598 -4.598 17.438 1 93.25 79 LYS B N 1
ATOM 2095 C CA . LYS B 1 79 ? 6.273 -5.398 16.422 1 93.25 79 LYS B CA 1
ATOM 2096 C C . LYS B 1 79 ? 5.266 -6.168 15.578 1 93.25 79 LYS B C 1
ATOM 2098 O O . LYS B 1 79 ? 5.363 -6.176 14.352 1 93.25 79 LYS B O 1
ATOM 2103 N N . ASN B 1 80 ? 4.348 -6.789 16.234 1 95.94 80 ASN B N 1
ATOM 2104 C CA . ASN B 1 80 ? 3.316 -7.535 15.516 1 95.94 80 ASN B CA 1
ATOM 2105 C C . ASN B 1 80 ? 2.529 -6.633 14.57 1 95.94 80 ASN B C 1
ATOM 2107 O O . ASN B 1 80 ? 2.195 -7.039 13.453 1 95.94 80 ASN B O 1
ATOM 2111 N N . ALA B 1 81 ? 2.236 -5.469 15.023 1 95.12 81 ALA B N 1
ATOM 2112 C CA . ALA B 1 81 ? 1.526 -4.496 14.203 1 95.12 81 ALA B CA 1
ATOM 2113 C C . ALA B 1 81 ? 2.34 -4.133 12.961 1 95.12 81 ALA B C 1
ATOM 2115 O O . ALA B 1 81 ? 1.806 -4.094 11.852 1 95.12 81 ALA B O 1
ATOM 2116 N N . ARG B 1 82 ? 3.58 -3.875 13.148 1 94.56 82 ARG B N 1
ATOM 2117 C CA . ARG B 1 82 ? 4.441 -3.504 12.031 1 94.56 82 ARG B CA 1
ATOM 2118 C C . ARG B 1 82 ? 4.594 -4.66 11.047 1 94.56 82 ARG B C 1
ATOM 2120 O O . ARG B 1 82 ? 4.621 -4.453 9.836 1 94.56 82 ARG B O 1
ATOM 2127 N N . GLU B 1 83 ? 4.637 -5.852 11.5 1 96.12 83 GLU B N 1
ATOM 2128 C CA . GLU B 1 83 ? 4.66 -7.035 10.648 1 96.12 83 GLU B CA 1
ATOM 2129 C C . GLU B 1 83 ? 3.387 -7.137 9.812 1 96.12 83 GLU B C 1
ATOM 2131 O O . GLU B 1 83 ? 3.447 -7.371 8.609 1 96.12 83 GLU B O 1
ATOM 2136 N N . ASN B 1 84 ? 2.303 -6.965 10.492 1 97.06 84 ASN B N 1
ATOM 2137 C CA . ASN B 1 84 ? 1.023 -7.012 9.797 1 97.06 84 ASN B CA 1
ATOM 2138 C C . ASN B 1 84 ? 0.919 -5.906 8.75 1 97.06 84 ASN B C 1
ATOM 2140 O O . ASN B 1 84 ? 0.424 -6.133 7.645 1 97.06 84 ASN B O 1
ATOM 2144 N N . ALA B 1 85 ? 1.379 -4.727 9.133 1 96.69 85 ALA B N 1
ATOM 2145 C CA . ALA B 1 85 ? 1.342 -3.613 8.188 1 96.69 85 ALA B CA 1
ATOM 2146 C C . ALA B 1 85 ? 2.15 -3.934 6.934 1 96.69 85 ALA B C 1
ATOM 2148 O O . ALA B 1 85 ? 1.698 -3.682 5.812 1 96.69 85 ALA B O 1
ATOM 2149 N N . ALA B 1 86 ? 3.309 -4.477 7.098 1 96.81 86 ALA B N 1
ATOM 2150 C CA . ALA B 1 86 ? 4.148 -4.852 5.965 1 96.81 86 ALA B CA 1
ATOM 2151 C C . ALA B 1 86 ? 3.486 -5.941 5.125 1 96.81 86 ALA B C 1
ATOM 2153 O O . ALA B 1 86 ? 3.508 -5.883 3.893 1 96.81 86 ALA B O 1
ATOM 2154 N N . TYR B 1 87 ? 2.912 -6.883 5.82 1 97.88 87 TYR B N 1
ATOM 2155 C CA . TYR B 1 87 ? 2.197 -7.969 5.16 1 97.88 87 TYR B CA 1
ATOM 2156 C C . TYR B 1 87 ? 1.06 -7.43 4.301 1 97.88 87 TYR B C 1
ATOM 2158 O O . TYR B 1 87 ? 0.934 -7.789 3.129 1 97.88 87 TYR B O 1
ATOM 2166 N N . PHE B 1 88 ? 0.269 -6.551 4.871 1 98.25 88 PHE B N 1
ATOM 2167 C CA . PHE B 1 88 ? -0.86 -5.965 4.156 1 98.25 88 PHE B CA 1
ATOM 2168 C C . PHE B 1 88 ? -0.38 -5.141 2.969 1 98.25 88 PHE B C 1
ATOM 2170 O O . PHE B 1 88 ? -0.951 -5.223 1.88 1 98.25 88 PHE B O 1
ATOM 2177 N N . ALA B 1 89 ? 0.633 -4.355 3.16 1 97.69 89 ALA B N 1
ATOM 2178 C CA . ALA B 1 89 ? 1.174 -3.525 2.086 1 97.69 89 ALA B CA 1
ATOM 2179 C C . ALA B 1 89 ? 1.723 -4.387 0.951 1 97.69 89 ALA B C 1
ATOM 2181 O O . ALA B 1 89 ? 1.605 -4.023 -0.222 1 97.69 89 ALA B O 1
ATOM 2182 N N . ASP B 1 90 ? 2.314 -5.438 1.296 1 98.06 90 ASP B N 1
ATOM 2183 C CA . ASP B 1 90 ? 2.859 -6.375 0.321 1 98.06 90 ASP B CA 1
ATOM 2184 C C . ASP B 1 90 ? 1.758 -6.934 -0.578 1 98.06 90 ASP B C 1
ATOM 2186 O O . ASP B 1 90 ? 1.894 -6.945 -1.804 1 98.06 90 ASP B O 1
ATOM 2190 N N . ILE B 1 91 ? 0.712 -7.395 0.021 1 98.12 91 ILE B N 1
ATOM 2191 C CA . ILE B 1 91 ? -0.405 -7.957 -0.731 1 98.12 91 ILE B CA 1
ATOM 2192 C C . ILE B 1 91 ? -1.013 -6.883 -1.631 1 98.12 91 ILE B C 1
ATOM 2194 O O . ILE B 1 91 ? -1.352 -7.148 -2.787 1 98.12 91 ILE B O 1
ATOM 2198 N N . LEU B 1 92 ? -1.148 -5.707 -1.083 1 97.75 92 LEU B N 1
ATOM 2199 C CA . LEU B 1 92 ? -1.682 -4.594 -1.86 1 97.75 92 LEU B CA 1
ATOM 2200 C C . LEU B 1 92 ? -0.819 -4.328 -3.09 1 97.75 92 LEU B C 1
ATOM 2202 O O . LEU B 1 92 ? -1.341 -4.148 -4.191 1 97.75 92 LEU B O 1
ATOM 2206 N N . LEU B 1 93 ? 0.461 -4.297 -2.939 1 98 93 LEU B N 1
ATOM 2207 C CA . LEU B 1 93 ? 1.348 -4.043 -4.07 1 98 93 LEU B CA 1
ATOM 2208 C C . LEU B 1 93 ? 1.26 -5.172 -5.094 1 98 93 LEU B C 1
ATOM 2210 O O . LEU B 1 93 ? 1.23 -4.918 -6.301 1 98 93 LEU B O 1
ATOM 2214 N N . LYS B 1 94 ? 1.251 -6.41 -4.613 1 97.88 94 LYS B N 1
ATOM 2215 C CA . LYS B 1 94 ? 1.128 -7.539 -5.527 1 97.88 94 LYS B CA 1
ATOM 2216 C C . LYS B 1 94 ? -0.104 -7.395 -6.418 1 97.88 94 LYS B C 1
ATOM 2218 O O . LYS B 1 94 ? -0.033 -7.617 -7.629 1 97.88 94 LYS B O 1
ATOM 2223 N N . LYS B 1 95 ? -1.184 -7.023 -5.816 1 97.06 95 LYS B N 1
ATOM 2224 C CA . LYS B 1 95 ? -2.402 -6.805 -6.59 1 97.06 95 LYS B CA 1
ATOM 2225 C C . LYS B 1 95 ? -2.197 -5.723 -7.645 1 97.06 95 LYS B C 1
ATOM 2227 O O . LYS B 1 95 ? -2.557 -5.906 -8.812 1 97.06 95 LYS B O 1
ATOM 2232 N N . LYS B 1 96 ? -1.65 -4.613 -7.25 1 96.75 96 LYS B N 1
ATOM 2233 C CA . LYS B 1 96 ? -1.477 -3.484 -8.156 1 96.75 96 LYS B CA 1
ATOM 2234 C C . LYS B 1 96 ? -0.532 -3.838 -9.305 1 96.75 96 LYS B C 1
ATOM 2236 O O . LYS B 1 96 ? -0.779 -3.475 -10.453 1 96.75 96 LYS B O 1
ATOM 2241 N N . LEU B 1 97 ? 0.532 -4.535 -9 1 97.19 97 LEU B N 1
ATOM 2242 C CA . LEU B 1 97 ? 1.495 -4.906 -10.023 1 97.19 97 LEU B CA 1
ATOM 2243 C C . LEU B 1 97 ? 0.889 -5.914 -11 1 97.19 97 LEU B C 1
ATOM 2245 O O . LEU B 1 97 ? 1.083 -5.805 -12.211 1 97.19 97 LEU B O 1
ATOM 2249 N N . LEU B 1 98 ? 0.155 -6.895 -10.453 1 96.69 98 LEU B N 1
ATOM 2250 C CA . LEU B 1 98 ? -0.508 -7.848 -11.328 1 96.69 98 LEU B CA 1
ATOM 2251 C C . LEU B 1 98 ? -1.507 -7.145 -12.242 1 96.69 98 LEU B C 1
ATOM 2253 O O . LEU B 1 98 ? -1.587 -7.449 -13.438 1 96.69 98 LEU B O 1
ATOM 2257 N N . TYR B 1 99 ? -2.229 -6.27 -11.602 1 94.31 99 TYR B N 1
ATOM 2258 C CA . TYR B 1 99 ? -3.191 -5.492 -12.375 1 94.31 99 TYR B CA 1
ATOM 2259 C C . TYR B 1 99 ? -2.498 -4.715 -13.492 1 94.31 99 TYR B C 1
ATOM 2261 O O . TYR B 1 99 ? -2.932 -4.758 -14.641 1 94.31 99 TYR B O 1
ATOM 2269 N N . TYR B 1 100 ? -1.45 -4.098 -13.141 1 94 100 TYR B N 1
ATOM 2270 C CA . TYR B 1 100 ? -0.663 -3.309 -14.086 1 94 100 TYR B CA 1
ATOM 2271 C C . TYR B 1 100 ? -0.1 -4.188 -15.195 1 94 100 TYR B C 1
ATOM 2273 O O . TYR B 1 100 ? -0.145 -3.82 -16.375 1 94 100 TYR B O 1
ATOM 2281 N N . ALA B 1 101 ? 0.297 -5.289 -14.93 1 95.19 101 ALA B N 1
ATOM 2282 C CA . ALA B 1 101 ? 0.884 -6.223 -15.883 1 95.19 101 ALA B CA 1
ATOM 2283 C C . ALA B 1 101 ? -0.177 -6.781 -16.828 1 95.19 101 ALA B C 1
ATOM 2285 O O . ALA B 1 101 ? 0.035 -6.84 -18.047 1 95.19 101 ALA B O 1
ATOM 2286 N N . LEU B 1 102 ? -1.317 -7.121 -16.297 1 94.62 102 LEU B N 1
ATOM 2287 C CA . LEU B 1 102 ? -2.301 -7.859 -17.078 1 94.62 102 LEU B CA 1
ATOM 2288 C C . LEU B 1 102 ? -3.182 -6.906 -17.875 1 94.62 102 LEU B C 1
ATOM 2290 O O . LEU B 1 102 ? -3.619 -7.238 -18.984 1 94.62 102 LEU B O 1
ATOM 2294 N N . VAL B 1 103 ? -3.432 -5.773 -17.344 1 93.25 103 VAL B N 1
ATOM 2295 C CA . VAL B 1 103 ? -4.324 -4.832 -18.016 1 93.25 103 VAL B CA 1
ATOM 2296 C C . VAL B 1 103 ? -3.531 -3.965 -18.984 1 93.25 103 VAL B C 1
ATOM 2298 O O . VAL B 1 103 ? -4 -3.672 -20.094 1 93.25 103 VAL B O 1
ATOM 2301 N N . ASP B 1 104 ? -2.289 -3.666 -18.641 1 94.38 104 ASP B N 1
ATOM 2302 C CA . ASP B 1 104 ? -1.55 -2.684 -19.422 1 94.38 104 ASP B CA 1
ATOM 2303 C C . ASP B 1 104 ? -0.311 -3.311 -20.062 1 94.38 104 ASP B C 1
ATOM 2305 O O . ASP B 1 104 ? 0.505 -2.609 -20.656 1 94.38 104 ASP B O 1
ATOM 2309 N N . ASP B 1 105 ? -0.036 -4.508 -19.875 1 93.19 105 ASP B N 1
ATOM 2310 C CA . ASP B 1 105 ? 1.046 -5.254 -20.516 1 93.19 105 ASP B CA 1
ATOM 2311 C C . ASP B 1 105 ? 2.41 -4.727 -20.062 1 93.19 105 ASP B C 1
ATOM 2313 O O . ASP B 1 105 ? 3.271 -4.449 -20.906 1 93.19 105 ASP B O 1
ATOM 2317 N N . VAL B 1 106 ? 2.49 -4.555 -18.844 1 95.38 106 VAL B N 1
ATOM 2318 C CA . VAL B 1 106 ? 3.76 -4.109 -18.281 1 95.38 106 VAL B CA 1
ATOM 2319 C C . VAL B 1 106 ? 4.52 -5.305 -17.703 1 95.38 106 VAL B C 1
ATOM 2321 O O . VAL B 1 106 ? 3.934 -6.148 -17.016 1 95.38 106 VAL B O 1
ATOM 2324 N N . ASP B 1 107 ? 5.805 -5.32 -18 1 96.06 107 ASP B N 1
ATOM 2325 C CA . ASP B 1 107 ? 6.641 -6.395 -17.469 1 96.06 107 ASP B CA 1
ATOM 2326 C C . ASP B 1 107 ? 6.988 -6.145 -16 1 96.06 107 ASP B C 1
ATOM 2328 O O . ASP B 1 107 ? 7.543 -5.098 -15.664 1 96.06 107 ASP B O 1
ATOM 2332 N N . ILE B 1 108 ? 6.676 -7.109 -15.164 1 97 108 ILE B N 1
ATOM 2333 C CA . ILE B 1 108 ? 6.965 -6.977 -13.742 1 97 108 ILE B CA 1
ATOM 2334 C C . ILE B 1 108 ? 7.844 -8.141 -13.281 1 97 108 ILE B C 1
ATOM 2336 O O . ILE B 1 108 ? 7.883 -8.461 -12.094 1 97 108 ILE B O 1
ATOM 2340 N N . SER B 1 109 ? 8.57 -8.812 -14.109 1 96.44 109 SER B N 1
ATOM 2341 C CA . SER B 1 109 ? 9.344 -10.016 -13.82 1 96.44 109 SER B CA 1
ATOM 2342 C C . SER B 1 109 ? 10.531 -9.711 -12.922 1 96.44 109 SER B C 1
ATOM 2344 O O . SER B 1 109 ? 11.133 -10.617 -12.336 1 96.44 109 SER B O 1
ATOM 2346 N N . TYR B 1 110 ? 10.875 -8.5 -12.75 1 93.94 110 TYR B N 1
ATOM 2347 C CA . TYR B 1 110 ? 11.992 -8.086 -11.914 1 93.94 110 TYR B CA 1
ATOM 2348 C C . TYR B 1 110 ? 11.633 -8.164 -10.43 1 93.94 110 TYR B C 1
ATOM 2350 O O . TYR B 1 110 ? 12.516 -8.195 -9.57 1 93.94 110 TYR B O 1
ATOM 2358 N N . ALA B 1 111 ? 10.398 -8.164 -10.148 1 96.62 111 ALA B N 1
ATOM 2359 C CA . ALA B 1 111 ? 9.914 -7.973 -8.781 1 96.62 111 ALA B CA 1
ATOM 2360 C C . ALA B 1 111 ? 10.078 -9.25 -7.965 1 96.62 111 ALA B C 1
ATOM 2362 O O . ALA B 1 111 ? 9.805 -10.352 -8.453 1 96.62 111 ALA B O 1
ATOM 2363 N N . ARG B 1 112 ? 10.641 -9.102 -6.801 1 97.19 112 ARG B N 1
ATOM 2364 C CA . ARG B 1 112 ? 10.711 -10.133 -5.77 1 97.19 112 ARG B CA 1
ATOM 2365 C C . ARG B 1 112 ? 10.148 -9.617 -4.445 1 97.19 112 ARG B C 1
ATOM 2367 O O . ARG B 1 112 ? 10.703 -8.695 -3.852 1 97.19 112 ARG B O 1
ATOM 2374 N N . LEU B 1 113 ? 9.07 -10.195 -4.043 1 97.19 113 LEU B N 1
ATOM 2375 C CA . LEU B 1 113 ? 8.359 -9.742 -2.855 1 97.19 113 LEU B CA 1
ATOM 2376 C C . LEU B 1 113 ? 8.258 -10.852 -1.816 1 97.19 113 LEU B C 1
ATOM 2378 O O . LEU B 1 113 ? 8.477 -12.023 -2.133 1 97.19 113 LEU B O 1
ATOM 2382 N N . PRO B 1 114 ? 7.918 -10.414 -0.56 1 94.19 114 PRO B N 1
ATOM 2383 C CA . PRO B 1 114 ? 7.793 -11.438 0.48 1 94.19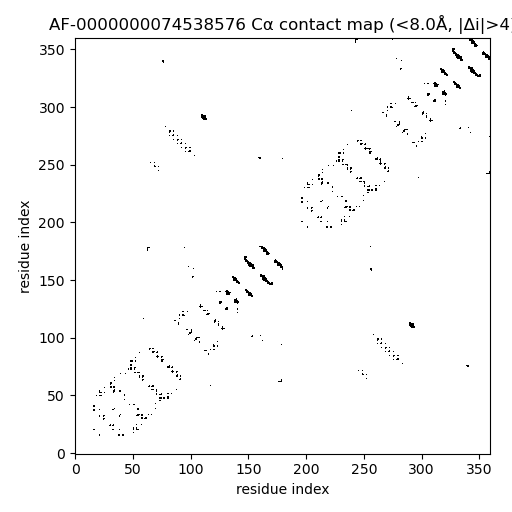 114 PRO B CA 1
ATOM 2384 C C . PRO B 1 114 ? 6.758 -12.508 0.136 1 94.19 114 PRO B C 1
ATOM 2386 O O . PRO B 1 114 ? 5.746 -12.211 -0.502 1 94.19 114 PRO B O 1
ATOM 2389 N N . ARG B 1 115 ? 7.086 -13.75 0.607 1 92.94 115 ARG B N 1
ATOM 2390 C CA . ARG B 1 115 ? 6.109 -14.828 0.445 1 92.94 115 ARG B CA 1
ATOM 2391 C C . ARG B 1 115 ? 5.148 -14.875 1.628 1 92.94 115 ARG B C 1
ATOM 2393 O O . ARG B 1 115 ? 5.551 -14.648 2.771 1 92.94 115 ARG B O 1
ATOM 2400 N N . SER B 1 116 ? 3.951 -15.133 1.271 1 94.19 116 SER B N 1
ATOM 2401 C CA . SER B 1 116 ? 2.936 -15.297 2.307 1 94.19 116 SER B CA 1
ATOM 2402 C C . SER B 1 116 ? 1.896 -16.328 1.902 1 94.19 116 SER B C 1
ATOM 2404 O O . SER B 1 116 ? 1.981 -16.922 0.819 1 94.19 116 SER B O 1
ATOM 2406 N N . ASP B 1 117 ? 0.939 -16.562 2.793 1 92.5 117 ASP B N 1
ATOM 2407 C CA . ASP B 1 117 ? -0.047 -17.609 2.559 1 92.5 117 ASP B CA 1
ATOM 2408 C C . ASP B 1 117 ? -1.239 -17.078 1.768 1 92.5 117 ASP B C 1
ATOM 2410 O O . ASP B 1 117 ? -2.111 -17.844 1.355 1 92.5 117 ASP B O 1
ATOM 2414 N N . TYR B 1 118 ? -1.316 -15.859 1.548 1 96.31 118 TYR B N 1
ATOM 2415 C CA . TYR B 1 118 ? -2.412 -15.32 0.752 1 96.31 118 TYR B CA 1
ATOM 2416 C C . TYR B 1 118 ? -2.285 -15.734 -0.708 1 96.31 118 TYR B C 1
ATOM 2418 O O . TYR B 1 118 ? -1.184 -15.742 -1.264 1 96.31 118 TYR B O 1
ATOM 2426 N N . ILE B 1 119 ? -3.301 -16.047 -1.264 1 95.56 119 ILE B N 1
ATOM 2427 C CA . ILE B 1 119 ? -3.336 -16.703 -2.564 1 95.56 119 ILE B CA 1
ATOM 2428 C C . ILE B 1 119 ? -2.631 -15.828 -3.602 1 95.56 119 ILE B C 1
ATOM 2430 O O . ILE B 1 119 ? -1.944 -16.344 -4.488 1 95.56 119 ILE B O 1
ATOM 2434 N N . LEU B 1 120 ? -2.719 -14.516 -3.561 1 96.38 120 LEU B N 1
ATOM 2435 C CA . LEU B 1 120 ? -2.076 -13.648 -4.539 1 96.38 120 LEU B CA 1
ATOM 2436 C C . LEU B 1 120 ? -0.557 -13.75 -4.445 1 96.38 120 LEU B C 1
ATOM 2438 O O . LEU B 1 120 ? 0.152 -13.438 -5.402 1 96.38 120 LEU B O 1
ATOM 2442 N N . SER B 1 121 ? -0.107 -14.055 -3.244 1 96.44 121 SER B N 1
ATOM 2443 C CA . SER B 1 121 ? 1.333 -14.234 -3.092 1 96.44 121 SER B CA 1
ATOM 2444 C C . SER B 1 121 ? 1.839 -15.391 -3.953 1 96.44 121 SER B C 1
ATOM 2446 O O . SER B 1 121 ? 2.854 -15.258 -4.641 1 96.44 121 SER B O 1
ATOM 2448 N N . PHE B 1 122 ? 1.065 -16.484 -3.938 1 95.88 122 PHE B N 1
ATOM 2449 C CA . PHE B 1 122 ? 1.396 -17.641 -4.758 1 95.88 122 PHE B CA 1
ATOM 2450 C C . PHE B 1 122 ? 1.314 -17.297 -6.242 1 95.88 122 PHE B C 1
ATOM 2452 O O . PHE B 1 122 ? 2.236 -17.594 -7.004 1 95.88 122 PHE B O 1
ATOM 2459 N N . ILE B 1 123 ? 0.265 -16.719 -6.629 1 97.62 123 ILE B N 1
ATOM 2460 C CA . ILE B 1 123 ? 0.016 -16.359 -8.023 1 97.62 123 ILE B CA 1
ATOM 2461 C C . ILE B 1 123 ? 1.094 -15.391 -8.508 1 97.62 123 ILE B C 1
ATOM 2463 O O . ILE B 1 123 ? 1.641 -15.555 -9.594 1 97.62 123 ILE B O 1
ATOM 2467 N N . PHE B 1 124 ? 1.379 -14.375 -7.711 1 98.06 124 PHE B N 1
ATOM 2468 C CA . PHE B 1 124 ? 2.373 -13.359 -8.055 1 98.06 124 PHE B CA 1
ATOM 2469 C C . PHE B 1 124 ? 3.734 -14.008 -8.297 1 98.06 124 PHE B C 1
ATOM 2471 O O . PHE B 1 124 ? 4.383 -13.742 -9.312 1 98.06 124 PHE B O 1
ATOM 2478 N N . ASP B 1 125 ? 4.152 -14.852 -7.367 1 97.06 125 ASP B N 1
ATOM 2479 C CA . ASP B 1 125 ? 5.453 -15.516 -7.457 1 97.06 125 ASP B CA 1
ATOM 2480 C C . ASP B 1 125 ? 5.57 -16.328 -8.742 1 97.06 125 ASP B C 1
ATOM 2482 O O . ASP B 1 125 ? 6.582 -16.234 -9.445 1 97.06 125 ASP B O 1
ATOM 2486 N N . LYS B 1 126 ? 4.582 -17.047 -9.055 1 97.44 126 LYS B N 1
ATOM 2487 C CA . LYS B 1 126 ? 4.594 -17.844 -10.273 1 97.44 126 LYS B CA 1
ATOM 2488 C C . LYS B 1 126 ? 4.566 -16.953 -11.516 1 97.44 126 LYS B C 1
ATOM 2490 O O . LYS B 1 126 ? 5.223 -17.266 -12.516 1 97.44 126 LYS B O 1
ATOM 2495 N N . PHE B 1 127 ? 3.797 -15.922 -11.484 1 98.06 127 PHE B N 1
ATOM 2496 C CA . PHE B 1 127 ? 3.646 -15.031 -12.625 1 98.06 127 PHE B CA 1
ATOM 2497 C C . PHE B 1 127 ? 4.973 -14.367 -12.977 1 98.06 127 PHE B C 1
ATOM 2499 O O . PHE B 1 127 ? 5.395 -14.383 -14.133 1 98.06 127 PHE B O 1
ATOM 2506 N N . VAL B 1 128 ? 5.652 -13.852 -11.938 1 97.5 128 VAL B N 1
ATOM 2507 C CA . VAL B 1 128 ? 6.879 -13.102 -12.203 1 97.5 128 VAL B CA 1
ATOM 2508 C C . VAL B 1 128 ? 7.98 -14.062 -12.648 1 97.5 128 VAL B C 1
ATOM 2510 O O . VAL B 1 128 ? 8.906 -13.664 -13.359 1 97.5 128 VAL B O 1
ATOM 2513 N N . LYS B 1 129 ? 7.863 -15.297 -12.297 1 96.62 129 LYS B N 1
ATOM 2514 C CA . LYS B 1 129 ? 8.836 -16.312 -12.703 1 96.62 129 LYS B CA 1
ATOM 2515 C C . LYS B 1 129 ? 8.438 -16.953 -14.023 1 96.62 129 LYS B C 1
ATOM 2517 O O . LYS B 1 129 ? 9.125 -17.859 -14.508 1 96.62 129 LYS B O 1
ATOM 2522 N N . LYS B 1 130 ? 7.305 -16.562 -14.5 1 96.56 130 LYS B N 1
ATOM 2523 C CA . LYS B 1 130 ? 6.762 -17.062 -15.766 1 96.56 130 LYS B CA 1
ATOM 2524 C C . LYS B 1 130 ? 6.492 -18.562 -15.68 1 96.56 130 LYS B C 1
ATOM 2526 O O . LYS B 1 130 ? 6.711 -19.297 -16.656 1 96.56 130 LYS B O 1
ATOM 2531 N N . GLU B 1 131 ? 6.164 -18.953 -14.531 1 96.75 131 GLU B N 1
ATOM 2532 C CA . GLU B 1 131 ? 5.773 -20.344 -14.305 1 96.75 131 GLU B CA 1
ATOM 2533 C C . GLU B 1 131 ? 4.27 -20.516 -14.469 1 96.75 131 GLU B C 1
ATOM 2535 O O . GLU B 1 131 ? 3.568 -20.828 -13.5 1 96.75 131 GLU B O 1
ATOM 2540 N N . TYR B 1 132 ? 3.816 -20.375 -15.648 1 97 132 TYR B N 1
ATOM 2541 C CA . TYR B 1 132 ? 2.406 -20.516 -16 1 97 132 TYR B CA 1
ATOM 2542 C C . TYR B 1 132 ? 2.246 -20.984 -17.438 1 97 132 TYR B C 1
ATOM 2544 O O . TYR B 1 132 ? 3.203 -20.969 -18.219 1 97 132 TYR B O 1
ATOM 2552 N N . ILE B 1 133 ? 1.134 -21.484 -17.734 1 96.12 133 ILE B N 1
ATOM 2553 C CA . ILE B 1 133 ? 0.705 -21.75 -19.109 1 96.12 133 ILE B CA 1
ATOM 2554 C C . ILE B 1 133 ? -0.245 -20.656 -19.578 1 96.12 133 ILE B C 1
ATOM 2556 O O . ILE B 1 133 ? -1.199 -20.312 -18.875 1 96.12 133 ILE B O 1
ATOM 2560 N N . GLN B 1 134 ? 0.08 -20.047 -20.594 1 94.06 134 GLN B N 1
ATOM 2561 C CA . GLN B 1 134 ? -0.77 -18.984 -21.125 1 94.06 134 GLN B CA 1
ATOM 2562 C C . GLN B 1 134 ? -1.651 -19.5 -22.25 1 94.06 134 GLN B C 1
ATOM 2564 O O . GLN B 1 134 ? -1.159 -20.125 -23.203 1 94.06 134 GLN B O 1
ATOM 2569 N N . ASP B 1 135 ? -2.914 -19.297 -22.125 1 91.62 135 ASP B N 1
ATOM 2570 C CA . ASP B 1 135 ? -3.91 -19.609 -23.141 1 91.62 135 ASP B CA 1
ATOM 2571 C C . ASP B 1 135 ? -4.746 -18.375 -23.484 1 91.62 135 ASP B C 1
ATOM 2573 O O . ASP B 1 135 ? -5.684 -18.031 -22.766 1 91.62 135 ASP B O 1
ATOM 2577 N N . ILE B 1 136 ? -4.484 -17.734 -24.641 1 87.88 136 ILE B N 1
ATOM 2578 C CA . ILE B 1 136 ? -5.121 -16.5 -25.062 1 87.88 136 ILE B CA 1
ATOM 2579 C C . ILE B 1 136 ? -4.98 -15.445 -23.969 1 87.88 136 ILE B C 1
ATOM 2581 O O . ILE B 1 136 ? -3.889 -14.922 -23.734 1 87.88 136 ILE B O 1
ATOM 2585 N N . ASP B 1 137 ? -5.922 -15.062 -23.188 1 87.5 137 ASP B N 1
ATOM 2586 C CA . ASP B 1 137 ? -5.867 -14.008 -22.188 1 87.5 137 ASP B CA 1
ATOM 2587 C C . ASP B 1 137 ? -6.059 -14.578 -20.781 1 87.5 137 ASP B C 1
ATOM 2589 O O . ASP B 1 137 ? -6.492 -13.867 -19.859 1 87.5 137 ASP B O 1
ATOM 2593 N N . ILE B 1 138 ? -5.656 -15.953 -20.75 1 95.5 138 ILE B N 1
ATOM 2594 C CA . ILE B 1 138 ? -5.785 -16.625 -19.469 1 95.5 138 ILE B CA 1
ATOM 2595 C C . ILE B 1 138 ? -4.434 -17.203 -19.047 1 95.5 138 ILE B C 1
ATOM 2597 O O . ILE B 1 138 ? -3.742 -17.828 -19.859 1 95.5 138 ILE B O 1
ATOM 2601 N N . TYR B 1 139 ? -4.059 -16.938 -17.844 1 97.56 139 TYR B N 1
ATOM 2602 C CA . TYR B 1 139 ? -2.857 -17.516 -17.25 1 97.56 139 TYR B CA 1
ATOM 2603 C C . TYR B 1 139 ? -3.213 -18.656 -16.297 1 97.56 139 TYR B C 1
ATOM 2605 O O . TYR B 1 139 ? -3.951 -18.438 -15.336 1 97.56 139 TYR B O 1
ATOM 2613 N N . ILE B 1 140 ? -2.633 -19.797 -16.547 1 97.69 140 ILE B N 1
ATOM 2614 C CA . ILE B 1 140 ? -2.965 -20.984 -15.766 1 97.69 140 ILE B CA 1
ATOM 2615 C C . ILE B 1 140 ? -1.771 -21.375 -14.898 1 97.69 140 ILE B C 1
ATOM 2617 O O . ILE B 1 140 ? -0.656 -21.531 -15.398 1 97.69 140 ILE B O 1
ATOM 2621 N N . PHE B 1 141 ? -2.045 -21.5 -13.578 1 97.69 141 PHE B N 1
ATOM 2622 C CA . PHE B 1 141 ? -1.033 -21.875 -12.602 1 97.69 141 PHE B CA 1
ATOM 2623 C C . PHE B 1 141 ? -1.36 -23.234 -11.984 1 97.69 141 PHE B C 1
ATOM 2625 O O . PHE B 1 141 ? -2.479 -23.453 -11.508 1 97.69 141 PHE B O 1
ATOM 2632 N N . LYS B 1 142 ? -0.344 -24.047 -11.945 1 94.38 142 LYS B N 1
ATOM 2633 C CA . LYS B 1 142 ? -0.554 -25.375 -11.375 1 94.38 142 LYS B CA 1
ATOM 2634 C C . LYS B 1 142 ? 0.245 -25.547 -10.086 1 94.38 142 LYS B C 1
ATOM 2636 O O . LYS B 1 142 ? 1.365 -25.047 -9.969 1 94.38 142 LYS B O 1
ATOM 2641 N N . GLU B 1 143 ? -0.386 -26.109 -9.078 1 89.38 143 GLU B N 1
ATOM 2642 C CA . GLU B 1 143 ? 0.32 -26.547 -7.883 1 89.38 143 GLU B CA 1
ATOM 2643 C C . GLU B 1 143 ? 0.963 -27.922 -8.086 1 89.38 143 GLU B C 1
ATOM 2645 O O . GLU B 1 143 ? 0.325 -28.844 -8.602 1 89.38 143 GLU B O 1
ATOM 2650 N N . PRO B 1 144 ? 2.203 -27.922 -7.738 1 86.12 144 PRO B N 1
ATOM 2651 C CA . PRO B 1 144 ? 2.857 -29.219 -7.938 1 86.12 144 PRO B CA 1
ATOM 2652 C C . PRO B 1 144 ? 2.188 -30.344 -7.152 1 86.12 144 PRO B C 1
ATOM 2654 O O . PRO B 1 144 ? 1.793 -30.141 -6 1 86.12 144 PRO B O 1
ATOM 2657 N N . ASN B 1 145 ? 2.07 -31.5 -7.758 1 91.12 145 ASN B N 1
ATOM 2658 C CA . ASN B 1 145 ? 1.537 -32.719 -7.145 1 91.12 145 ASN B CA 1
ATOM 2659 C C . ASN B 1 145 ? 0.149 -32.469 -6.555 1 91.12 145 ASN B C 1
ATOM 2661 O O . ASN B 1 145 ? -0.164 -32.969 -5.473 1 91.12 145 ASN B O 1
ATOM 2665 N N . SER B 1 146 ? -0.55 -31.594 -7.055 1 89.81 146 SER B N 1
ATOM 2666 C CA . SER B 1 146 ? -1.898 -31.281 -6.602 1 89.81 146 SER B CA 1
ATOM 2667 C C . SER B 1 146 ? -2.879 -31.219 -7.766 1 89.81 146 SER B C 1
ATOM 2669 O O . SER B 1 146 ? -2.48 -30.984 -8.906 1 89.81 146 SER B O 1
ATOM 2671 N N . ASP B 1 147 ? -4.098 -31.609 -7.531 1 94.06 147 ASP B N 1
ATOM 2672 C CA . ASP B 1 147 ? -5.156 -31.5 -8.531 1 94.06 147 ASP B CA 1
ATOM 2673 C C . ASP B 1 147 ? -5.719 -30.078 -8.586 1 94.06 147 ASP B C 1
ATOM 2675 O O . ASP B 1 147 ? -6.719 -29.828 -9.258 1 94.06 147 ASP B O 1
ATOM 2679 N N . THR B 1 148 ? -5.094 -29.234 -7.797 1 95.94 148 THR B N 1
ATOM 2680 C CA . THR B 1 148 ? -5.531 -27.844 -7.762 1 95.94 148 THR B CA 1
ATOM 2681 C C . THR B 1 148 ? -4.793 -27.016 -8.812 1 95.94 148 THR B C 1
ATOM 2683 O O . THR B 1 148 ? -3.586 -27.172 -8.992 1 95.94 148 THR B O 1
ATOM 2686 N N . HIS B 1 149 ? -5.52 -26.219 -9.586 1 97 149 HIS B N 1
ATOM 2687 C CA . HIS B 1 149 ? -4.902 -25.25 -10.469 1 97 149 HIS B CA 1
ATOM 2688 C C . HIS B 1 149 ? -5.672 -23.922 -10.461 1 97 149 HIS B C 1
ATOM 2690 O O . HIS B 1 149 ? -6.785 -23.859 -9.938 1 97 149 HIS B O 1
ATOM 2696 N N . TYR B 1 150 ? -5.07 -22.906 -10.898 1 97.88 150 TYR B N 1
ATOM 2697 C CA . TYR B 1 150 ? -5.59 -21.547 -10.844 1 97.88 150 TYR B CA 1
ATOM 2698 C C . TYR B 1 150 ? -5.586 -20.906 -12.227 1 97.88 150 TYR B C 1
ATOM 2700 O O . TYR B 1 150 ? -4.684 -21.156 -13.031 1 97.88 150 TYR B O 1
ATOM 2708 N N . GLU B 1 151 ? -6.59 -20.109 -12.5 1 97.75 151 GLU B N 1
ATOM 2709 C CA . GLU B 1 151 ? -6.645 -19.297 -13.719 1 97.75 151 GLU B CA 1
ATOM 2710 C C . GLU B 1 151 ? -6.773 -17.812 -13.398 1 97.75 151 GLU B C 1
ATOM 2712 O O . GLU B 1 151 ? -7.633 -17.422 -12.609 1 97.75 151 GLU B O 1
ATOM 2717 N N . LEU B 1 152 ? -5.918 -17.078 -13.93 1 97.94 152 LEU B N 1
ATOM 2718 C CA . LEU B 1 152 ? -5.938 -15.617 -13.781 1 97.94 152 LEU B CA 1
ATOM 2719 C C . LEU B 1 152 ? -6.238 -14.945 -15.117 1 97.94 152 LEU B C 1
ATOM 2721 O O . LEU B 1 152 ? -5.633 -15.281 -16.141 1 97.9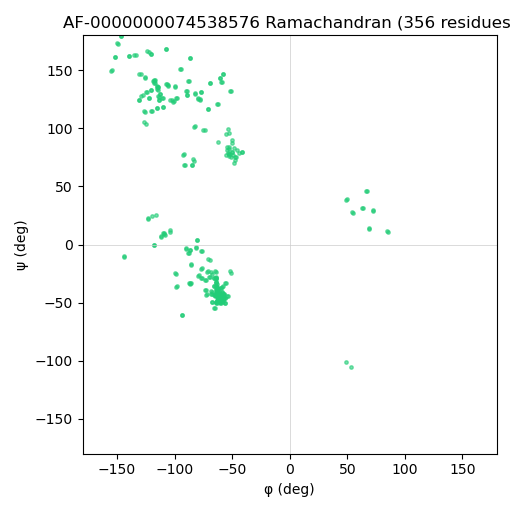4 152 LEU B O 1
ATOM 2725 N N . SER B 1 153 ? -7.199 -14.039 -15.102 1 96.38 153 SER B N 1
ATOM 2726 C CA . SER B 1 153 ? -7.566 -13.297 -16.297 1 96.38 153 SER B CA 1
ATOM 2727 C C . SER B 1 153 ? -8.086 -11.906 -15.953 1 96.38 153 SER B C 1
ATOM 2729 O O . SER B 1 153 ? -8.18 -11.547 -14.781 1 96.38 153 SER B O 1
ATOM 2731 N N . VAL B 1 154 ? -8.312 -11.102 -16.984 1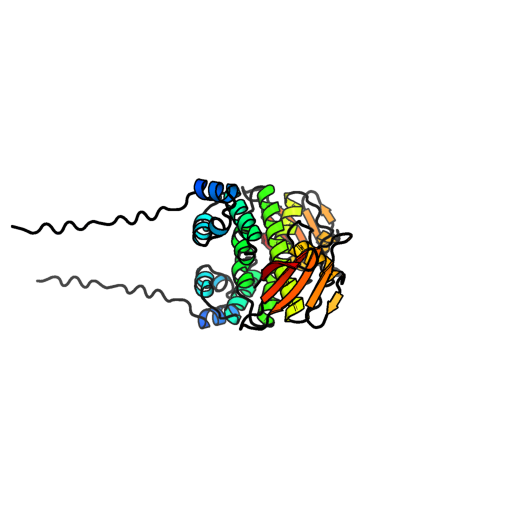 94.25 154 VAL B N 1
ATOM 2732 C CA . VAL B 1 154 ? -8.875 -9.766 -16.812 1 94.25 154 VAL B CA 1
ATOM 2733 C C . VAL B 1 154 ? -10.266 -9.703 -17.453 1 94.25 154 VAL B C 1
ATOM 2735 O O . VAL B 1 154 ? -10.461 -10.156 -18.578 1 94.25 154 VAL B O 1
ATOM 2738 N N . SER B 1 155 ? -11.148 -9.258 -16.641 1 89.25 155 SER B N 1
ATOM 2739 C CA . SER B 1 155 ? -12.484 -9.031 -17.188 1 89.25 155 SER B CA 1
ATOM 2740 C C . SER B 1 155 ? -12.625 -7.621 -17.75 1 89.25 155 SER B C 1
ATOM 2742 O O . SER B 1 155 ? -12.164 -6.656 -17.141 1 89.25 155 SER B O 1
ATOM 2744 N N . GLN B 1 156 ? -13.117 -7.465 -19.047 1 74.25 156 GLN B N 1
ATOM 2745 C CA . GLN B 1 156 ? -13.266 -6.16 -19.672 1 74.25 156 GLN B CA 1
ATOM 2746 C C . GLN B 1 156 ? -14.727 -5.719 -19.688 1 74.25 156 GLN B C 1
ATOM 2748 O O . GLN B 1 156 ? -15.062 -4.691 -20.281 1 74.25 156 GLN B O 1
ATOM 2753 N N . GLU B 1 157 ? -15.523 -6.293 -19.047 1 67.94 157 GLU B N 1
ATOM 2754 C CA . GLU B 1 157 ? -16.953 -6.062 -19.172 1 67.94 157 GLU B CA 1
ATOM 2755 C C . GLU B 1 157 ? -17.344 -4.676 -18.656 1 67.94 157 GLU B C 1
ATOM 2757 O O . GLU B 1 157 ? -18.359 -4.113 -19.078 1 67.94 157 GLU B O 1
ATOM 2762 N N . LYS B 1 158 ? -16.562 -4.188 -17.844 1 69.94 158 LYS B N 1
ATOM 2763 C CA . LYS B 1 158 ? -16.984 -2.938 -17.219 1 69.94 158 LYS B CA 1
ATOM 2764 C C . LYS B 1 158 ? -15.953 -1.833 -17.438 1 69.94 158 LYS B C 1
ATOM 2766 O O . LYS B 1 158 ? -14.906 -2.064 -18.031 1 69.94 158 LYS B O 1
ATOM 2771 N N . ASP B 1 159 ? -16.406 -0.668 -17.141 1 79.06 159 ASP B N 1
ATOM 2772 C CA . ASP B 1 159 ? -15.57 0.526 -17.25 1 79.06 159 ASP B CA 1
ATOM 2773 C C . ASP B 1 159 ? -14.242 0.347 -16.5 1 79.06 159 ASP B C 1
ATOM 2775 O O . ASP B 1 159 ? -13.219 0.898 -16.906 1 79.06 159 ASP B O 1
ATOM 2779 N N . ILE B 1 160 ? -14.32 -0.574 -15.547 1 86 160 ILE B N 1
ATOM 2780 C CA . ILE B 1 160 ? -13.109 -0.854 -14.781 1 86 160 ILE B CA 1
ATOM 2781 C C . ILE B 1 160 ? -12.734 -2.328 -14.93 1 86 160 ILE B C 1
ATOM 2783 O O . ILE B 1 160 ? -13.484 -3.211 -14.516 1 86 160 ILE B O 1
ATOM 2787 N N . PRO B 1 161 ? -11.602 -2.539 -15.547 1 89 161 PRO B N 1
ATOM 2788 C CA . PRO B 1 161 ? -11.172 -3.936 -15.648 1 89 161 PRO B CA 1
ATOM 2789 C C . PRO B 1 161 ? -10.961 -4.582 -14.281 1 89 161 PRO B C 1
ATOM 2791 O O . PRO B 1 161 ? -10.5 -3.924 -13.344 1 89 161 PRO B O 1
ATOM 2794 N N . LYS B 1 162 ? -11.344 -5.891 -14.219 1 92.12 162 LYS B N 1
ATOM 2795 C CA . LYS B 1 162 ? -11.148 -6.641 -12.984 1 92.12 162 LYS B CA 1
ATOM 2796 C C . LYS B 1 162 ? -10.195 -7.812 -13.195 1 92.12 162 LYS B C 1
ATOM 2798 O O . LYS B 1 162 ? -10.227 -8.469 -14.234 1 92.12 162 LYS B O 1
ATOM 2803 N N . LEU B 1 163 ? -9.391 -7.988 -12.18 1 94.44 163 LEU B N 1
ATOM 2804 C CA . LEU B 1 163 ? -8.641 -9.242 -12.125 1 94.44 163 LEU B CA 1
ATOM 2805 C C . LEU B 1 163 ? -9.516 -10.375 -11.609 1 94.44 163 LEU B C 1
ATOM 2807 O O . LEU B 1 163 ? -10.125 -10.258 -10.539 1 94.44 163 LEU B O 1
ATOM 2811 N N . VAL B 1 164 ? -9.586 -11.422 -12.352 1 96.44 164 VAL B N 1
ATOM 2812 C CA . VAL B 1 164 ? -10.414 -12.57 -11.984 1 96.44 164 VAL B CA 1
ATOM 2813 C C . VAL B 1 164 ? -9.523 -13.789 -11.734 1 96.44 164 VAL B C 1
ATOM 2815 O O . VAL B 1 164 ? -8.812 -14.234 -12.633 1 96.44 164 VAL B O 1
ATOM 2818 N N . LEU B 1 165 ? -9.57 -14.242 -10.539 1 97.88 165 LEU B N 1
ATOM 2819 C CA . LEU B 1 165 ? -8.836 -15.445 -10.148 1 97.88 165 LEU B CA 1
ATOM 2820 C C . LEU B 1 165 ? -9.789 -16.594 -9.875 1 97.88 165 LEU B C 1
ATOM 2822 O O . LEU B 1 165 ? -10.609 -16.516 -8.953 1 97.88 165 LEU B O 1
ATOM 2826 N N . LYS B 1 166 ? -9.656 -17.609 -10.633 1 97.81 166 LYS B N 1
ATOM 2827 C CA . LYS B 1 166 ? -10.469 -18.812 -10.453 1 97.81 166 LYS B CA 1
ATOM 2828 C C . LYS B 1 166 ? -9.641 -19.953 -9.867 1 97.81 166 LYS B C 1
ATOM 2830 O O . LYS B 1 166 ? -8.484 -20.156 -10.25 1 97.81 166 LYS B O 1
ATOM 2835 N N . ILE B 1 167 ? -10.227 -20.625 -8.961 1 97.5 167 ILE B N 1
ATOM 2836 C CA . ILE B 1 167 ? -9.594 -21.75 -8.297 1 97.5 167 ILE B CA 1
ATOM 2837 C C . ILE B 1 167 ? -10.328 -23.047 -8.664 1 97.5 167 ILE B C 1
ATOM 2839 O O . ILE B 1 167 ? -11.539 -23.156 -8.43 1 97.5 167 ILE B O 1
ATOM 2843 N N . PHE B 1 168 ? -9.578 -23.984 -9.188 1 97.5 168 PHE B N 1
ATOM 2844 C CA . PHE B 1 168 ? -10.141 -25.25 -9.617 1 97.5 168 PHE B CA 1
ATOM 2845 C C . PHE B 1 168 ? -9.547 -26.406 -8.812 1 97.5 168 PHE B C 1
ATOM 2847 O O . PHE B 1 168 ? -8.359 -26.391 -8.492 1 97.5 168 PHE B O 1
ATOM 2854 N N . LYS B 1 169 ? -10.352 -27.328 -8.492 1 96.56 169 LYS B N 1
ATOM 2855 C CA . LYS B 1 169 ? -9.953 -28.625 -7.953 1 96.56 169 LYS B CA 1
ATOM 2856 C C . LYS B 1 169 ? -10.57 -29.766 -8.75 1 96.56 169 LYS B C 1
ATOM 2858 O O . LYS B 1 169 ? -11.789 -29.797 -8.961 1 96.56 169 LYS B O 1
ATOM 2863 N N . ASN B 1 170 ? -9.68 -30.734 -9.18 1 95.25 170 ASN B N 1
ATOM 2864 C CA . ASN B 1 170 ? -10.156 -31.812 -10.039 1 95.25 170 ASN B CA 1
ATOM 2865 C C . ASN B 1 170 ? -10.984 -31.281 -11.203 1 95.25 170 ASN B C 1
ATOM 2867 O O . ASN B 1 170 ? -12.102 -31.734 -11.438 1 95.25 170 ASN B O 1
ATOM 2871 N N . ASP B 1 171 ? -10.539 -30.125 -11.758 1 92.75 171 ASP B N 1
ATOM 2872 C CA . ASP B 1 171 ? -11.078 -29.469 -12.953 1 92.75 171 ASP B CA 1
ATOM 2873 C C . ASP B 1 171 ? -12.469 -28.906 -12.68 1 92.75 171 ASP B C 1
ATOM 2875 O O . ASP B 1 171 ? -13.18 -28.516 -13.617 1 92.75 171 ASP B O 1
ATOM 2879 N N . GLU B 1 172 ? -12.82 -28.828 -11.414 1 97.38 172 GLU B N 1
ATOM 2880 C CA . GLU B 1 172 ? -14.062 -28.188 -11.016 1 97.38 172 GLU B CA 1
ATOM 2881 C C . GLU B 1 172 ? -13.797 -26.828 -10.383 1 97.38 172 GLU B C 1
ATOM 2883 O O . GLU B 1 172 ? -12.906 -26.688 -9.539 1 97.38 172 GLU B O 1
ATOM 2888 N N . LEU B 1 173 ? -14.586 -25.891 -10.766 1 97.75 173 LEU B N 1
ATOM 2889 C CA . LEU B 1 173 ? -14.445 -24.547 -10.203 1 97.75 173 LEU B CA 1
ATOM 2890 C C . LEU B 1 173 ? -14.891 -24.516 -8.75 1 97.75 173 LEU B C 1
ATOM 2892 O O . LEU B 1 173 ? -16.047 -24.812 -8.438 1 97.75 173 LEU B O 1
ATOM 2896 N N . LYS B 1 174 ? -14.008 -24.234 -7.898 1 97 174 LYS B N 1
ATOM 2897 C CA . LYS B 1 174 ? -14.312 -24.219 -6.473 1 97 174 LYS B CA 1
ATOM 2898 C C . LYS B 1 174 ? -14.578 -22.797 -5.988 1 97 174 LYS B C 1
ATOM 2900 O O . LYS B 1 174 ? -15.398 -22.578 -5.098 1 97 174 LYS B O 1
ATOM 2905 N N . SER B 1 175 ? -13.836 -21.844 -6.535 1 96.75 175 SER B N 1
ATOM 2906 C CA . SER B 1 175 ? -13.953 -20.453 -6.09 1 96.75 175 SER B CA 1
ATOM 2907 C C . SER B 1 175 ? -13.531 -19.484 -7.184 1 96.75 175 SER B C 1
ATOM 2909 O O . SER B 1 175 ? -12.734 -19.828 -8.055 1 96.75 175 SER B O 1
ATOM 2911 N N . GLN B 1 176 ? -14.141 -18.328 -7.141 1 97.12 176 GLN B N 1
ATOM 2912 C CA . GLN B 1 176 ? -13.781 -17.219 -8.016 1 97.12 176 GLN B CA 1
ATOM 2913 C C . GLN B 1 176 ? -13.609 -15.922 -7.219 1 97.12 176 GLN B C 1
ATOM 2915 O O . GLN B 1 176 ? -14.484 -15.547 -6.438 1 97.12 176 GLN B O 1
ATOM 2920 N N . ILE B 1 177 ? -12.508 -15.352 -7.352 1 96.75 177 ILE B N 1
ATOM 2921 C CA . ILE B 1 177 ? -12.18 -14.102 -6.664 1 96.75 177 ILE B CA 1
ATOM 2922 C C . ILE B 1 177 ? -11.984 -12.984 -7.688 1 96.75 177 ILE B C 1
ATOM 2924 O O . ILE B 1 177 ? -11.336 -13.188 -8.719 1 96.75 177 ILE B O 1
ATOM 2928 N N . GLU B 1 178 ? -12.539 -11.844 -7.395 1 93.44 178 GLU B N 1
ATOM 2929 C CA . GLU B 1 178 ? -12.375 -10.672 -8.25 1 93.44 178 GLU B CA 1
ATOM 2930 C C . GLU B 1 178 ? -11.734 -9.523 -7.488 1 93.44 178 GLU B C 1
ATOM 2932 O O . GLU B 1 178 ? -12.094 -9.25 -6.34 1 93.44 178 GLU B O 1
ATOM 2937 N N . TYR B 1 179 ? -10.75 -8.961 -8.156 1 90.25 179 TYR B N 1
ATOM 2938 C CA . TYR B 1 179 ? -10.07 -7.805 -7.578 1 90.25 179 TYR B CA 1
ATOM 2939 C C . TYR B 1 179 ? -10.25 -6.574 -8.461 1 90.25 179 TYR B C 1
ATOM 2941 O O . TYR B 1 179 ? -10.266 -6.676 -9.688 1 90.25 179 TYR B O 1
ATOM 2949 N N . TRP B 1 180 ? -10.469 -5.445 -7.906 1 77.25 180 TRP B N 1
ATOM 2950 C CA . TRP B 1 180 ? -10.375 -4.184 -8.633 1 77.25 180 TRP B CA 1
ATOM 2951 C C . TRP B 1 180 ? -9.648 -3.129 -7.797 1 77.25 180 TRP B C 1
ATOM 2953 O O . TRP B 1 180 ? -9.578 -3.238 -6.57 1 77.25 180 TRP B O 1
#

Organism: Campylobacter curvus (strain 525.92) (NCBI:txid360105)

Sequence (360 aa):
MKKFIILLAFSVQIFAISGADIQGWFNGGEFKKVCSSQTENLLKDSSNEELISLYGMACLRIHEINRLALPISKLVRSKNARENAAYFADILLKKKLLYYALVDDVDISYARLPRSDYILSFIFDKFVKKEYIQDIDIYIFKEPNSDTHYELSVSQEKDIPKLVLKIFKNDELKSQIEYWMKKFIILLAFSVQIFAISGADIQGWFNGGEFKKVCSSQTENLLKDSSNEELISLYGMACLRIHEINRLALPISKLVRSKNARENAAYFADILLKKKLLYYALVDDVDISYARLPRSDYILSFIFDKFVKKEYIQDIDIYIFKEPNSDTHYELSVSQEKDIPKLVLKIFKNDELKSQIEYW

pLDDT: mean 91.16, std 12.59, range [41.41, 98.56]